Protein AF-A0A662MAI3-F1 (afdb_monomer_lite)

Sequence (190 aa):
MIRKVYSYAPYEFQRTFLELRETIDKLSIINTGLEPVSERLIRNLKNKAVKQFNNERICEHDSFHIWSELFDRIFDFSDRDYHLLKMINETYWFEFCYHLRIKQNDNVPEYIIDYWKENLDYDTRNMYNQLIDLAIQVREKHIVLSPFILSRIEERYREKERIDELLMDLYDGKERINIERNYMYRSKLQ

Structure (mmCIF, N/CA/C/O backbone):
data_AF-A0A662MAI3-F1
#
_entry.id   AF-A0A662MAI3-F1
#
loop_
_atom_site.group_PDB
_atom_site.id
_atom_site.type_symbol
_atom_site.label_atom_id
_atom_site.label_alt_id
_atom_site.label_comp_id
_atom_site.label_asym_id
_atom_site.label_entity_id
_atom_site.label_seq_id
_atom_site.pdbx_PDB_ins_code
_atom_site.Cartn_x
_atom_site.Cartn_y
_atom_site.Cartn_z
_atom_site.occupancy
_atom_site.B_iso_or_equiv
_atom_site.auth_seq_id
_atom_site.auth_comp_id
_atom_site.auth_asym_id
_atom_site.auth_atom_id
_atom_site.pdbx_PDB_model_num
ATOM 1 N N . MET A 1 1 ? 1.479 20.974 11.311 1.00 56.31 1 MET A N 1
ATOM 2 C CA . MET A 1 1 ? 0.258 20.535 12.025 1.00 56.31 1 MET A CA 1
ATOM 3 C C . MET A 1 1 ? 0.214 19.009 12.159 1.00 56.31 1 MET A C 1
ATOM 5 O O . MET A 1 1 ? 0.153 18.541 13.284 1.00 56.31 1 MET A O 1
ATOM 9 N N . ILE A 1 2 ? 0.398 18.243 11.072 1.00 61.12 2 ILE A N 1
ATOM 10 C CA . ILE A 1 2 ? 0.382 16.760 11.055 1.00 61.12 2 ILE A CA 1
ATOM 11 C C . ILE A 1 2 ? 1.390 16.109 12.025 1.00 61.12 2 ILE A C 1
ATOM 13 O O . ILE A 1 2 ? 0.997 15.273 12.830 1.00 61.12 2 ILE A O 1
ATOM 17 N N . ARG A 1 3 ? 2.660 16.545 12.058 1.00 62.19 3 ARG A N 1
ATOM 18 C CA . ARG A 1 3 ? 3.675 15.981 12.980 1.00 62.19 3 ARG A CA 1
ATOM 19 C C . ARG A 1 3 ? 3.297 16.040 14.466 1.00 62.19 3 ARG A C 1
ATOM 21 O O . ARG A 1 3 ? 3.643 15.134 15.212 1.00 62.19 3 ARG A O 1
ATOM 28 N N . LYS A 1 4 ? 2.568 17.083 14.886 1.00 67.00 4 LYS A N 1
ATOM 29 C CA . LYS A 1 4 ? 2.094 17.225 16.273 1.00 67.00 4 LYS A CA 1
ATOM 30 C C . LYS A 1 4 ? 0.967 16.250 16.611 1.00 67.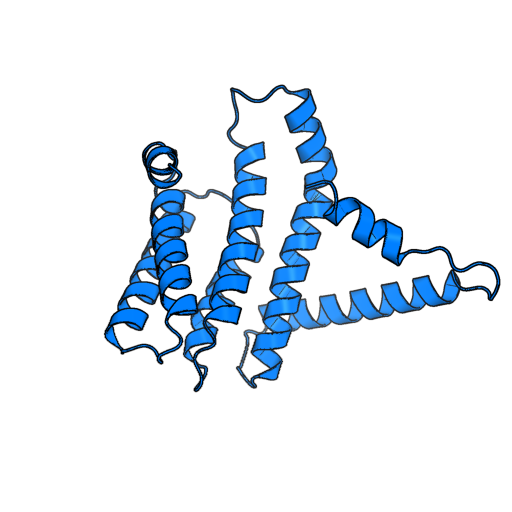00 4 LYS A C 1
ATOM 32 O O . LYS A 1 4 ? 0.767 15.971 17.776 1.00 67.00 4 LYS A O 1
ATOM 37 N N . VAL A 1 5 ? 0.226 15.747 15.625 1.00 66.12 5 VAL A N 1
ATOM 38 C CA . VAL A 1 5 ? -0.816 14.733 15.855 1.00 66.12 5 VAL A CA 1
ATOM 39 C C . VAL A 1 5 ? -0.166 13.361 16.042 1.00 66.12 5 VAL A C 1
ATOM 41 O O . VAL A 1 5 ? -0.505 12.633 16.966 1.00 66.12 5 VAL A O 1
ATOM 44 N N . TYR A 1 6 ? 0.850 13.043 15.236 1.00 66.00 6 TYR A N 1
ATOM 45 C CA . TYR A 1 6 ? 1.537 11.749 15.306 1.00 66.00 6 TYR A CA 1
ATOM 46 C C . TYR A 1 6 ? 2.447 11.587 16.525 1.00 66.00 6 TYR A C 1
ATOM 48 O O . TYR A 1 6 ? 2.715 10.457 16.926 1.00 66.00 6 TYR A O 1
ATOM 56 N N . SER A 1 7 ? 2.882 12.673 17.174 1.00 72.88 7 SER A N 1
ATOM 57 C CA . SER A 1 7 ? 3.549 12.563 18.480 1.00 72.88 7 SER A CA 1
ATOM 58 C C . SER A 1 7 ? 2.649 11.951 19.557 1.00 72.88 7 SER A C 1
ATOM 60 O O . SER A 1 7 ? 3.171 11.408 20.523 1.00 72.88 7 SER A O 1
ATOM 62 N N . TYR A 1 8 ? 1.325 11.994 19.372 1.00 76.38 8 TYR A N 1
ATOM 63 C CA . TYR A 1 8 ? 0.339 11.350 20.243 1.00 76.38 8 TYR A CA 1
ATOM 64 C C . TYR A 1 8 ? -0.198 10.031 19.672 1.00 76.38 8 TYR A C 1
ATOM 66 O O . TYR A 1 8 ? -1.142 9.475 20.225 1.00 76.38 8 TYR A O 1
ATOM 74 N N . ALA A 1 9 ? 0.363 9.529 18.565 1.00 80.25 9 ALA A N 1
ATOM 75 C CA . ALA A 1 9 ? -0.072 8.257 18.002 1.00 80.25 9 ALA A CA 1
ATOM 76 C C . ALA A 1 9 ? 0.148 7.123 19.026 1.00 80.25 9 ALA A C 1
ATOM 78 O O . ALA A 1 9 ? 1.214 7.074 19.644 1.00 80.25 9 ALA A O 1
ATOM 79 N N . PRO A 1 10 ? -0.810 6.206 19.218 1.00 78.31 10 PRO A N 1
ATOM 80 C CA . PRO A 1 10 ? -0.676 5.133 20.203 1.00 78.31 10 PRO A CA 1
ATOM 81 C C . PRO A 1 10 ? 0.443 4.141 19.854 1.00 78.31 10 PRO A C 1
ATOM 83 O O . PRO A 1 10 ? 1.063 3.582 20.755 1.00 78.31 10 PRO A O 1
ATOM 86 N N . TYR A 1 11 ? 0.759 3.980 18.566 1.00 85.56 11 TYR A N 1
ATOM 87 C CA . TYR A 1 11 ? 1.727 2.997 18.080 1.00 85.56 11 TYR A CA 1
ATOM 88 C C . TYR A 1 11 ? 3.038 3.632 17.610 1.00 85.56 11 TYR A C 1
ATOM 90 O O . TYR A 1 11 ? 3.049 4.669 16.935 1.00 85.56 11 TYR A O 1
ATOM 98 N N . GLU A 1 12 ? 4.167 2.992 17.922 1.00 88.50 12 GLU A N 1
ATOM 99 C CA . GLU A 1 12 ? 5.466 3.388 17.379 1.00 88.50 12 GLU A CA 1
ATOM 100 C C . GLU A 1 12 ? 5.518 3.217 15.866 1.00 88.50 12 GLU A C 1
ATOM 102 O O . GLU A 1 12 ? 6.107 4.065 15.184 1.00 88.50 12 GLU A O 1
ATOM 107 N N . PHE A 1 13 ? 4.866 2.174 15.344 1.00 89.69 13 PHE A N 1
ATOM 108 C CA . PHE A 1 13 ? 4.756 1.944 13.912 1.00 89.69 13 PHE A CA 1
ATOM 109 C C . PHE A 1 13 ? 4.243 3.182 13.171 1.00 89.69 13 PHE A C 1
ATOM 111 O O . PHE A 1 13 ? 4.849 3.601 12.189 1.00 89.69 13 PHE A O 1
ATOM 118 N N . GLN A 1 14 ? 3.184 3.829 13.672 1.00 88.62 14 GLN A N 1
ATOM 119 C CA . GLN A 1 14 ? 2.594 5.010 13.032 1.00 88.62 14 GLN A CA 1
ATOM 120 C C . GLN A 1 14 ? 3.585 6.171 12.913 1.00 88.62 14 GLN A C 1
ATOM 122 O O . GLN A 1 14 ? 3.605 6.873 11.902 1.00 88.62 14 GLN A O 1
ATOM 127 N N . ARG A 1 15 ? 4.413 6.381 13.942 1.00 89.69 15 ARG A N 1
ATOM 128 C CA . ARG A 1 15 ? 5.427 7.444 13.949 1.00 89.69 15 ARG A CA 1
ATOM 129 C C . ARG A 1 15 ? 6.536 7.157 12.945 1.00 89.69 15 ARG A C 1
ATOM 131 O O . ARG A 1 15 ? 6.871 8.031 12.150 1.00 89.69 15 ARG A O 1
ATOM 138 N N . THR A 1 16 ? 7.074 5.938 12.956 1.00 91.75 16 THR A N 1
ATOM 139 C CA . THR A 1 16 ? 8.132 5.538 12.018 1.00 91.75 16 THR A CA 1
ATOM 140 C C . THR A 1 16 ? 7.621 5.519 10.579 1.00 91.75 16 THR A C 1
ATOM 142 O O . THR A 1 16 ? 8.330 5.942 9.670 1.00 91.75 16 THR A O 1
ATOM 145 N N . PHE A 1 17 ? 6.382 5.079 10.356 1.00 91.06 17 PHE A N 1
ATOM 146 C CA . PHE A 1 17 ? 5.785 5.071 9.026 1.00 91.06 17 PHE A CA 1
ATOM 147 C C . PHE A 1 17 ? 5.556 6.495 8.498 1.00 91.06 17 PHE A C 1
ATOM 149 O O . PHE A 1 17 ? 5.809 6.759 7.324 1.00 91.06 17 PHE A O 1
ATOM 156 N N . LEU A 1 18 ? 5.154 7.447 9.353 1.00 90.69 18 LEU A N 1
ATOM 157 C CA . LEU A 1 18 ? 5.096 8.859 8.960 1.00 90.69 18 LEU A CA 1
ATOM 158 C C . LEU A 1 18 ? 6.477 9.378 8.537 1.00 90.69 18 LEU A C 1
ATOM 160 O O . LEU A 1 18 ? 6.585 10.055 7.519 1.00 90.69 18 LEU A O 1
ATOM 164 N N . GLU A 1 19 ? 7.526 9.065 9.298 1.00 91.62 19 GLU A N 1
ATOM 165 C CA . GLU A 1 19 ? 8.896 9.469 8.960 1.00 91.62 19 GLU A CA 1
ATOM 166 C C . GLU A 1 19 ? 9.342 8.875 7.614 1.00 91.62 19 GLU A C 1
ATOM 168 O O . GLU A 1 19 ? 9.895 9.585 6.770 1.00 91.62 19 GLU A O 1
ATOM 173 N N . LEU A 1 20 ? 9.037 7.594 7.380 1.00 92.69 20 LEU A N 1
ATOM 174 C CA . LEU A 1 20 ? 9.259 6.912 6.105 1.00 92.69 20 LEU A CA 1
ATOM 175 C C . LEU A 1 20 ? 8.546 7.629 4.952 1.00 92.69 20 LEU A C 1
ATOM 177 O O . LEU A 1 20 ? 9.173 7.962 3.947 1.00 92.69 20 LEU A O 1
ATOM 181 N N . ARG A 1 21 ? 7.256 7.924 5.123 1.00 90.81 21 ARG A N 1
ATOM 182 C CA . ARG A 1 21 ? 6.422 8.615 4.137 1.00 90.81 21 ARG A CA 1
ATOM 183 C C . ARG A 1 21 ? 6.953 10.008 3.807 1.00 90.81 21 ARG A C 1
ATOM 185 O O . ARG A 1 21 ? 7.166 10.313 2.641 1.00 90.81 21 ARG A O 1
ATOM 192 N N . GLU A 1 22 ? 7.234 10.830 4.817 1.00 90.38 22 GLU A N 1
ATOM 193 C CA . GLU A 1 22 ? 7.783 12.177 4.614 1.00 90.38 22 GLU A CA 1
ATOM 194 C C . GLU A 1 22 ? 9.159 12.145 3.927 1.00 90.38 22 GLU A C 1
ATOM 196 O O . GLU A 1 22 ? 9.524 13.083 3.214 1.00 90.38 22 GLU A O 1
ATOM 201 N N . THR A 1 23 ? 9.938 11.084 4.153 1.00 90.00 23 THR A N 1
ATOM 202 C CA . THR A 1 23 ? 11.233 10.877 3.494 1.00 90.00 23 THR A CA 1
ATOM 203 C C . THR A 1 23 ? 11.042 10.548 2.015 1.00 90.00 23 THR A C 1
ATOM 205 O O . THR A 1 23 ? 11.672 11.181 1.168 1.00 90.00 23 THR A O 1
ATOM 208 N N . ILE A 1 24 ? 10.131 9.625 1.694 1.00 89.31 24 ILE A N 1
ATOM 209 C CA . ILE A 1 24 ? 9.776 9.265 0.313 1.00 89.31 24 ILE A CA 1
ATOM 210 C C . ILE A 1 24 ? 9.189 10.470 -0.430 1.00 89.31 24 ILE A C 1
ATOM 212 O O . ILE A 1 24 ? 9.598 10.744 -1.554 1.00 89.31 24 ILE A O 1
ATOM 216 N N . ASP A 1 25 ? 8.303 11.241 0.207 1.00 87.50 25 ASP A N 1
ATOM 217 C CA . ASP A 1 25 ? 7.704 12.441 -0.383 1.00 87.50 25 ASP A CA 1
ATOM 218 C C . ASP A 1 25 ? 8.762 13.453 -0.819 1.00 87.50 25 ASP A C 1
ATOM 220 O O . ASP A 1 25 ? 8.748 13.912 -1.962 1.00 87.50 25 ASP A O 1
ATOM 224 N N . LYS A 1 26 ? 9.721 13.765 0.060 1.00 85.56 26 LYS A N 1
ATOM 225 C CA . LYS A 1 26 ? 10.821 14.683 -0.268 1.00 85.56 26 LYS A CA 1
ATOM 226 C C . LYS A 1 26 ? 11.640 14.178 -1.451 1.00 85.56 26 LYS A C 1
ATOM 228 O O . LYS A 1 26 ? 11.967 14.959 -2.338 1.00 85.56 26 LYS A O 1
ATOM 233 N N . LEU A 1 27 ? 11.951 12.885 -1.480 1.00 82.00 27 LEU A N 1
ATOM 234 C CA . LEU A 1 27 ? 12.752 12.286 -2.547 1.00 82.00 27 LEU A CA 1
ATOM 235 C C . LEU A 1 27 ? 11.998 12.228 -3.880 1.00 82.00 27 LEU A C 1
ATOM 237 O O . LEU A 1 27 ? 12.598 12.487 -4.920 1.00 82.00 27 LEU A O 1
ATOM 241 N N . SER A 1 28 ? 10.683 11.991 -3.850 1.00 78.88 28 SER A N 1
ATOM 242 C CA . SER A 1 28 ? 9.833 11.986 -5.048 1.00 78.88 28 SER A CA 1
ATOM 243 C C . SER A 1 28 ? 9.782 13.345 -5.759 1.00 78.88 28 SER A C 1
ATOM 245 O O . SER A 1 28 ? 9.609 13.395 -6.972 1.00 78.88 28 SER A O 1
ATOM 247 N N . ILE A 1 29 ? 9.977 14.446 -5.023 1.00 79.00 29 ILE A N 1
ATOM 248 C CA . ILE A 1 29 ? 9.997 15.811 -5.573 1.00 79.00 29 ILE A CA 1
ATOM 249 C C . ILE A 1 29 ? 11.352 16.140 -6.210 1.00 79.00 29 ILE A C 1
ATOM 251 O O . ILE A 1 29 ? 11.414 16.876 -7.191 1.00 79.00 29 ILE A O 1
ATOM 255 N N . ILE A 1 30 ? 12.445 15.628 -5.640 1.00 72.12 30 ILE A N 1
ATOM 256 C CA . ILE A 1 30 ? 13.801 16.088 -5.966 1.00 72.12 30 ILE A CA 1
ATOM 257 C C . ILE A 1 30 ? 14.304 15.518 -7.308 1.00 72.12 30 ILE A C 1
ATOM 259 O O . ILE A 1 30 ? 15.187 16.118 -7.907 1.00 72.12 30 ILE A O 1
ATOM 263 N N . ASN A 1 31 ? 13.714 14.434 -7.830 1.00 57.09 31 ASN A N 1
ATOM 264 C CA . ASN A 1 31 ? 13.952 13.829 -9.159 1.00 57.09 31 ASN A CA 1
ATOM 265 C C . ASN A 1 31 ? 15.427 13.655 -9.603 1.00 57.09 31 ASN A C 1
ATOM 267 O O . ASN A 1 31 ? 15.714 13.403 -10.771 1.00 57.09 31 ASN A O 1
ATOM 271 N N . THR A 1 32 ? 16.383 13.771 -8.685 1.00 55.78 32 THR A N 1
ATOM 272 C CA . THR A 1 32 ? 17.777 13.385 -8.882 1.00 55.78 32 THR A CA 1
ATOM 273 C C . THR A 1 32 ? 17.938 12.009 -8.263 1.00 55.78 32 THR A C 1
ATOM 275 O O . THR A 1 32 ? 17.561 11.820 -7.104 1.00 55.78 32 THR A O 1
ATOM 278 N N . GLY A 1 33 ? 18.454 11.046 -9.031 1.00 57.16 33 GLY A N 1
ATOM 279 C CA . GLY A 1 33 ? 18.651 9.668 -8.579 1.00 57.16 33 GLY A CA 1
ATOM 280 C C . GLY A 1 33 ? 19.237 9.587 -7.165 1.00 57.16 33 GLY A C 1
ATOM 281 O O . GLY A 1 33 ? 20.061 10.411 -6.772 1.00 57.16 33 GLY A O 1
ATOM 282 N N . LEU A 1 34 ? 18.771 8.610 -6.381 1.00 57.97 34 LEU A N 1
ATOM 283 C CA . LEU A 1 34 ? 19.191 8.434 -4.992 1.00 57.97 34 LEU A CA 1
ATOM 284 C C . LEU A 1 34 ? 20.710 8.307 -4.892 1.00 57.97 34 LEU A C 1
ATOM 286 O O . LEU A 1 34 ? 21.286 7.331 -5.376 1.00 57.97 34 LEU A O 1
ATOM 290 N N . GLU A 1 35 ? 21.335 9.207 -4.137 1.00 66.12 35 GLU A N 1
ATOM 291 C CA . GLU A 1 35 ? 22.617 8.886 -3.525 1.00 66.12 35 GLU A CA 1
ATOM 292 C C . GLU A 1 35 ? 22.446 7.640 -2.628 1.00 66.12 35 GLU A C 1
ATOM 294 O O . GLU A 1 35 ? 21.427 7.518 -1.931 1.00 66.12 35 GLU A O 1
ATOM 299 N N . PRO A 1 36 ? 23.434 6.726 -2.574 1.00 70.19 36 PRO A N 1
ATOM 300 C CA . PRO A 1 36 ? 23.381 5.504 -1.758 1.00 70.19 36 PRO A CA 1
ATOM 301 C C . PRO A 1 36 ? 22.986 5.730 -0.286 1.00 70.19 36 PRO A C 1
ATOM 303 O O . PRO A 1 36 ? 22.431 4.851 0.375 1.00 70.19 36 PRO A O 1
ATOM 306 N N . VAL A 1 37 ? 23.251 6.930 0.237 1.00 74.38 37 VAL A N 1
ATOM 307 C CA . VAL A 1 37 ? 22.911 7.347 1.603 1.00 74.38 37 VAL A CA 1
ATOM 308 C C . VAL A 1 37 ? 21.400 7.379 1.837 1.00 74.38 37 VAL A C 1
ATOM 310 O O . VAL A 1 37 ? 20.930 6.910 2.876 1.00 74.38 37 VAL A O 1
ATOM 313 N N . SER A 1 38 ? 20.638 7.898 0.879 1.00 81.19 38 SER A N 1
ATOM 314 C CA . SER A 1 38 ? 19.198 8.100 1.024 1.00 81.19 38 SER A CA 1
ATOM 315 C C . SER A 1 38 ? 18.421 6.785 0.836 1.00 81.19 38 SER A C 1
ATOM 317 O O . SER A 1 38 ? 17.438 6.557 1.537 1.00 81.19 38 SER A O 1
ATOM 319 N N . GLU A 1 39 ? 18.920 5.849 0.016 1.00 85.12 39 GLU A N 1
ATOM 320 C CA . GLU A 1 39 ? 18.390 4.475 -0.050 1.00 85.12 39 GLU A CA 1
ATOM 321 C C . GLU A 1 39 ? 18.556 3.761 1.294 1.00 85.12 39 GLU A C 1
ATOM 323 O O . GLU A 1 39 ? 17.606 3.192 1.835 1.00 85.12 39 GLU A O 1
ATOM 328 N N . ARG A 1 40 ? 19.764 3.829 1.869 1.00 87.31 40 ARG A N 1
ATOM 329 C CA . ARG A 1 40 ? 20.058 3.224 3.171 1.00 87.31 40 ARG A CA 1
ATOM 330 C C . ARG A 1 40 ? 19.144 3.776 4.264 1.00 87.31 40 ARG A C 1
ATOM 332 O O . ARG A 1 40 ? 18.667 3.010 5.098 1.00 87.31 40 ARG A O 1
ATOM 339 N N . LEU A 1 41 ? 18.885 5.085 4.257 1.00 89.75 41 LEU A N 1
ATOM 340 C CA . LEU A 1 41 ? 17.951 5.712 5.191 1.00 89.75 41 LEU A CA 1
ATOM 341 C C . LEU A 1 41 ? 16.534 5.141 5.037 1.00 89.75 41 LEU A C 1
ATOM 343 O O . LEU A 1 41 ? 15.952 4.703 6.028 1.00 89.75 41 LEU A O 1
ATOM 347 N N . ILE A 1 42 ? 16.006 5.095 3.811 1.00 90.56 42 ILE A N 1
ATOM 348 C CA . ILE A 1 42 ? 14.662 4.571 3.538 1.00 90.56 42 ILE A CA 1
ATOM 349 C C . ILE A 1 42 ? 14.542 3.102 3.967 1.00 90.56 42 ILE A C 1
ATOM 351 O O . ILE A 1 42 ? 13.596 2.742 4.668 1.00 90.56 42 ILE A O 1
ATOM 355 N N . ARG A 1 43 ? 15.517 2.254 3.614 1.00 91.44 43 ARG A N 1
ATOM 356 C CA . ARG A 1 43 ? 15.526 0.837 4.012 1.00 91.44 43 ARG A CA 1
ATOM 357 C C . ARG A 1 43 ? 15.582 0.668 5.528 1.00 91.44 43 ARG A C 1
ATOM 359 O O . ARG A 1 43 ? 14.875 -0.174 6.074 1.00 91.44 43 ARG A O 1
ATOM 366 N N . ASN A 1 44 ? 16.371 1.486 6.226 1.00 92.94 44 ASN A N 1
ATOM 367 C CA . ASN A 1 44 ? 16.431 1.458 7.688 1.00 92.94 44 ASN A CA 1
ATOM 368 C C . ASN A 1 44 ? 15.084 1.827 8.321 1.00 92.94 44 ASN A C 1
ATOM 370 O O . ASN A 1 44 ? 14.634 1.141 9.241 1.00 92.94 44 ASN A O 1
ATOM 374 N N . LEU A 1 45 ? 14.426 2.873 7.812 1.00 93.88 45 LEU A N 1
ATOM 375 C CA . LEU A 1 45 ? 13.096 3.282 8.267 1.00 93.88 45 LEU A CA 1
ATOM 376 C C . LEU A 1 45 ? 12.050 2.195 7.989 1.00 93.88 45 LEU A C 1
ATOM 378 O O . LEU A 1 45 ? 11.288 1.848 8.890 1.00 93.88 45 LEU A O 1
ATOM 382 N N . LYS A 1 46 ? 12.068 1.585 6.798 1.00 94.25 46 LYS A N 1
ATOM 383 C CA . LYS A 1 46 ? 11.190 0.459 6.453 1.00 94.25 46 LYS A CA 1
ATOM 384 C C . LYS A 1 46 ? 11.418 -0.745 7.362 1.00 94.25 46 LYS A C 1
ATOM 386 O O . LYS A 1 46 ? 10.461 -1.274 7.915 1.00 94.25 46 LYS A O 1
ATOM 391 N N . ASN A 1 47 ? 12.665 -1.154 7.586 1.00 94.25 47 ASN A N 1
ATOM 392 C CA . ASN A 1 47 ? 12.984 -2.286 8.463 1.00 94.25 47 ASN A CA 1
ATOM 393 C C . ASN A 1 47 ? 12.545 -2.032 9.910 1.00 94.25 47 ASN A C 1
ATOM 395 O O . ASN A 1 47 ? 12.031 -2.933 10.576 1.00 94.25 47 ASN A O 1
ATOM 399 N N . LYS A 1 48 ? 12.704 -0.794 10.390 1.00 94.62 48 LYS A N 1
ATOM 400 C CA . LYS A 1 48 ? 12.202 -0.380 11.701 1.00 94.62 48 LYS A CA 1
ATOM 401 C C . LYS A 1 48 ? 10.673 -0.455 11.758 1.00 94.62 48 LYS A C 1
ATOM 403 O O . LYS A 1 48 ? 10.150 -1.030 12.709 1.00 94.62 48 LYS A O 1
ATOM 408 N N . ALA A 1 49 ? 9.980 0.049 10.734 1.00 91.94 49 ALA A N 1
ATOM 409 C CA . ALA A 1 49 ? 8.525 -0.027 10.632 1.00 91.94 49 ALA A CA 1
ATOM 410 C C . ALA A 1 49 ? 8.042 -1.487 10.614 1.00 91.94 49 ALA A C 1
ATOM 412 O O . ALA A 1 49 ? 7.169 -1.847 11.394 1.00 91.94 49 ALA A O 1
ATOM 413 N N . VAL A 1 50 ? 8.667 -2.363 9.821 1.00 91.12 50 VAL A N 1
ATOM 414 C CA . VAL A 1 50 ? 8.310 -3.791 9.769 1.00 91.12 50 VAL A CA 1
ATOM 415 C C . VAL A 1 50 ? 8.464 -4.465 11.131 1.00 91.12 50 VAL A C 1
ATOM 417 O O . VAL A 1 50 ? 7.575 -5.187 11.580 1.00 91.12 50 VAL A O 1
ATOM 420 N N . LYS A 1 51 ? 9.576 -4.200 11.826 1.00 91.94 51 LYS A N 1
ATOM 421 C CA . LYS A 1 51 ? 9.811 -4.741 13.168 1.00 91.94 51 LYS A CA 1
ATOM 422 C C . LYS A 1 51 ? 8.745 -4.273 14.163 1.00 91.94 51 LYS A C 1
ATOM 424 O O . LYS A 1 51 ? 8.251 -5.082 14.942 1.00 91.94 51 LYS A O 1
ATOM 429 N N . GLN A 1 52 ? 8.399 -2.987 14.143 1.00 90.56 52 GLN A N 1
ATOM 430 C CA . GLN A 1 52 ? 7.381 -2.421 15.032 1.00 90.56 52 GLN A CA 1
ATOM 431 C C . GLN A 1 52 ? 5.994 -2.989 14.734 1.00 90.56 52 GLN A C 1
ATOM 433 O O . GLN A 1 52 ? 5.321 -3.423 15.661 1.00 90.56 52 GLN A O 1
ATOM 438 N N . PHE A 1 53 ? 5.619 -3.096 13.458 1.00 87.44 53 PHE A N 1
ATOM 439 C CA . PHE A 1 53 ? 4.349 -3.685 13.036 1.00 87.44 53 PHE A CA 1
ATOM 440 C C . PHE A 1 53 ? 4.158 -5.108 13.581 1.00 87.44 53 PHE A C 1
ATOM 442 O O . PHE A 1 53 ? 3.143 -5.405 14.212 1.00 87.44 53 PHE A O 1
ATOM 449 N N . ASN A 1 54 ? 5.170 -5.966 13.410 1.00 86.56 54 ASN A N 1
ATOM 450 C CA . ASN A 1 54 ? 5.133 -7.353 13.881 1.00 86.56 54 ASN A CA 1
ATOM 451 C C . ASN A 1 54 ? 5.074 -7.458 15.414 1.00 86.56 54 ASN A C 1
ATOM 453 O O . ASN A 1 54 ? 4.415 -8.348 15.950 1.00 86.56 54 ASN A O 1
ATOM 457 N N . ASN A 1 55 ? 5.753 -6.554 16.124 1.00 86.81 55 ASN A N 1
ATOM 458 C CA . ASN A 1 55 ? 5.737 -6.521 17.587 1.00 86.81 55 ASN A CA 1
ATOM 459 C C . ASN A 1 55 ? 4.389 -6.041 18.140 1.00 86.81 55 ASN A C 1
ATOM 461 O O . ASN A 1 55 ? 3.908 -6.575 19.135 1.00 86.81 55 ASN A O 1
ATOM 465 N N . GLU A 1 56 ? 3.794 -5.030 17.506 1.00 83.56 56 GLU A N 1
ATOM 466 C CA . GLU A 1 56 ? 2.560 -4.384 17.961 1.00 83.56 56 GLU A CA 1
ATOM 467 C C . GLU A 1 56 ? 1.294 -5.144 17.525 1.00 83.56 56 GLU A C 1
ATOM 469 O O . GLU A 1 56 ? 0.218 -4.871 18.055 1.00 83.56 56 GLU A O 1
ATOM 474 N N . ARG A 1 57 ? 1.410 -6.112 16.595 1.00 76.88 57 ARG A N 1
ATOM 475 C CA . ARG A 1 57 ? 0.312 -6.965 16.087 1.00 76.88 57 ARG A CA 1
ATOM 476 C C . ARG A 1 57 ? -0.936 -6.164 15.687 1.00 76.88 57 ARG A C 1
ATOM 478 O O . ARG A 1 57 ? -2.069 -6.533 15.996 1.00 76.88 57 ARG A O 1
ATOM 485 N N . ILE A 1 58 ? -0.718 -5.033 15.018 1.00 70.88 58 ILE A N 1
ATOM 486 C CA . ILE A 1 58 ? -1.753 -4.015 14.781 1.00 70.88 58 ILE A CA 1
ATOM 487 C C . ILE A 1 58 ? -2.866 -4.560 13.867 1.00 70.88 58 ILE A C 1
ATOM 489 O O . ILE A 1 58 ? -4.063 -4.406 14.150 1.00 70.88 58 ILE A O 1
ATOM 493 N N . CYS A 1 59 ? -2.486 -5.259 12.795 1.00 69.94 59 CYS A N 1
ATOM 494 C CA . CYS A 1 59 ? -3.379 -6.083 11.987 1.00 69.94 59 CYS A CA 1
ATOM 495 C C . CYS A 1 59 ? -2.607 -7.214 11.292 1.00 69.94 59 CYS A C 1
ATOM 497 O O . CYS A 1 59 ? -1.419 -7.084 11.017 1.00 69.94 59 CYS A O 1
ATOM 499 N N . GLU A 1 60 ? -3.286 -8.323 11.009 1.00 67.88 60 GLU A N 1
ATOM 500 C CA . GLU A 1 60 ? -2.767 -9.402 10.167 1.00 67.88 60 GLU A CA 1
ATOM 501 C C . GLU A 1 60 ? -3.527 -9.331 8.839 1.00 67.88 60 GLU A C 1
ATOM 503 O O . GLU A 1 60 ? -4.634 -9.845 8.725 1.00 67.88 60 GLU A O 1
ATOM 508 N N . HIS A 1 61 ? -2.977 -8.598 7.870 1.00 78.81 61 HIS A N 1
ATOM 509 C CA . HIS A 1 61 ? -3.528 -8.494 6.518 1.00 78.81 61 HIS A CA 1
ATOM 510 C C . HIS A 1 61 ? -2.439 -8.789 5.488 1.00 78.81 61 HIS A C 1
ATOM 512 O O . HIS A 1 61 ? -1.323 -8.273 5.591 1.00 78.81 61 HIS A O 1
ATOM 518 N N . ASP A 1 62 ? -2.797 -9.556 4.454 1.00 86.44 62 ASP A N 1
ATOM 519 C CA . ASP A 1 62 ? -1.938 -9.875 3.304 1.00 86.44 62 ASP A CA 1
ATOM 520 C C . ASP A 1 62 ? -1.311 -8.623 2.671 1.00 86.44 62 ASP A C 1
ATOM 522 O O . ASP A 1 62 ? -0.178 -8.660 2.187 1.00 86.44 62 ASP A O 1
ATOM 526 N N . SER A 1 63 ? -2.018 -7.493 2.723 1.00 89.94 63 SER A N 1
ATOM 527 C CA . SER A 1 63 ? -1.584 -6.193 2.214 1.00 89.94 63 SER A CA 1
ATOM 528 C C . SER A 1 63 ? -0.253 -5.727 2.792 1.00 89.94 63 SER A C 1
ATOM 530 O O . SER A 1 63 ? 0.532 -5.104 2.082 1.00 89.94 63 SER A O 1
ATOM 532 N N . PHE A 1 64 ? 0.051 -6.064 4.050 1.00 91.06 64 PHE A N 1
ATOM 533 C CA . PHE A 1 64 ? 1.347 -5.740 4.643 1.00 91.06 64 PHE A CA 1
ATOM 534 C C . PHE A 1 64 ? 2.487 -6.529 3.991 1.00 91.06 64 PHE A C 1
ATOM 536 O O . PHE A 1 64 ? 3.553 -5.971 3.717 1.00 91.06 64 PHE A O 1
ATOM 543 N N . HIS A 1 65 ? 2.265 -7.814 3.703 1.00 90.88 65 HIS A N 1
ATOM 544 C CA . HIS A 1 65 ? 3.244 -8.645 3.005 1.00 90.88 65 HIS A CA 1
ATOM 545 C C . HIS A 1 65 ? 3.467 -8.153 1.575 1.00 90.88 65 HIS A C 1
ATOM 547 O O . HIS A 1 65 ? 4.618 -8.005 1.161 1.00 90.88 65 HIS A O 1
ATOM 553 N N . ILE A 1 66 ? 2.382 -7.820 0.868 1.00 94.38 66 ILE A N 1
ATOM 554 C CA . ILE A 1 66 ? 2.439 -7.242 -0.480 1.00 94.38 66 ILE A CA 1
ATOM 555 C C . ILE A 1 66 ? 3.212 -5.922 -0.448 1.00 94.38 66 ILE A C 1
ATOM 557 O O . ILE A 1 66 ? 4.201 -5.783 -1.161 1.00 94.38 66 ILE A O 1
ATOM 561 N N . TRP A 1 67 ? 2.825 -4.980 0.418 1.00 94.88 67 TRP A N 1
ATOM 562 C CA . TRP A 1 67 ? 3.516 -3.699 0.576 1.00 94.88 67 TRP A CA 1
ATOM 563 C C . TRP A 1 67 ? 5.007 -3.894 0.848 1.00 94.88 67 TRP A C 1
ATOM 565 O O . TRP A 1 67 ? 5.830 -3.309 0.151 1.00 94.88 67 TRP A O 1
ATOM 575 N N . SER A 1 68 ? 5.362 -4.733 1.825 1.00 93.38 68 SER A N 1
ATOM 576 C CA . SER A 1 68 ? 6.755 -4.936 2.226 1.00 93.38 68 SER A CA 1
ATOM 577 C C . SER A 1 68 ? 7.605 -5.479 1.081 1.00 93.38 68 SER A C 1
ATOM 579 O O . SER A 1 68 ? 8.740 -5.034 0.913 1.00 93.38 68 SER A O 1
ATOM 581 N N . GLU A 1 69 ? 7.081 -6.434 0.311 1.00 94.50 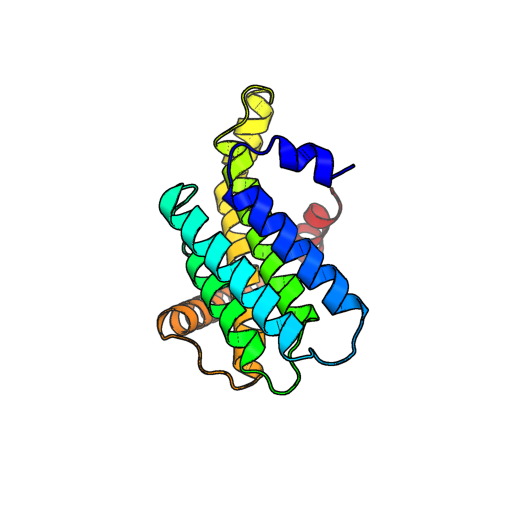69 GLU A N 1
ATOM 582 C CA . GLU A 1 69 ? 7.795 -6.978 -0.840 1.00 94.50 69 GLU A CA 1
ATOM 583 C C . GLU A 1 69 ? 7.903 -5.944 -1.965 1.00 94.50 69 GLU A C 1
ATOM 585 O O . GLU A 1 69 ? 9.014 -5.672 -2.418 1.00 94.50 69 GLU A O 1
ATOM 590 N N . LEU A 1 70 ? 6.792 -5.326 -2.386 1.00 93.81 70 LEU A N 1
ATOM 591 C CA . LEU A 1 70 ? 6.812 -4.322 -3.455 1.00 93.81 70 LEU A CA 1
ATOM 592 C C . LEU A 1 70 ? 7.772 -3.178 -3.126 1.00 93.81 70 LEU A C 1
ATOM 594 O O . LEU A 1 70 ? 8.523 -2.738 -3.992 1.00 93.81 70 LEU A O 1
ATOM 598 N N . PHE A 1 71 ? 7.801 -2.750 -1.864 1.00 93.38 71 PHE A N 1
ATOM 599 C CA . PHE A 1 71 ? 8.727 -1.742 -1.367 1.00 93.38 71 PHE A CA 1
ATOM 600 C C . PHE A 1 71 ? 10.191 -2.130 -1.600 1.00 93.38 71 PHE A C 1
ATOM 602 O O . PHE A 1 71 ? 10.977 -1.319 -2.089 1.00 93.38 71 PHE A O 1
ATOM 609 N N . ASP A 1 72 ? 10.571 -3.363 -1.254 1.00 91.31 72 ASP A N 1
ATOM 610 C CA . ASP A 1 72 ? 11.948 -3.835 -1.419 1.00 91.31 72 ASP A CA 1
ATOM 611 C C . ASP A 1 72 ? 12.335 -3.929 -2.899 1.00 91.31 72 ASP A C 1
ATOM 613 O O . ASP A 1 72 ? 13.470 -3.604 -3.254 1.00 91.31 72 ASP A O 1
ATOM 617 N N . ARG A 1 73 ? 11.374 -4.300 -3.755 1.00 90.31 73 ARG A N 1
ATOM 618 C CA . ARG A 1 73 ? 11.561 -4.455 -5.200 1.00 90.31 73 ARG A CA 1
ATOM 619 C C . ARG A 1 73 ? 11.795 -3.153 -5.948 1.00 90.31 73 ARG A C 1
ATOM 621 O O . ARG A 1 73 ? 12.518 -3.174 -6.935 1.00 90.31 73 ARG A O 1
ATOM 628 N N . ILE A 1 74 ? 11.282 -2.014 -5.482 1.00 86.31 74 ILE A N 1
ATOM 629 C CA . ILE A 1 74 ? 11.532 -0.728 -6.163 1.00 86.31 74 ILE A CA 1
ATOM 630 C C . ILE A 1 74 ? 13.031 -0.423 -6.296 1.00 86.31 74 ILE A C 1
ATOM 632 O O . ILE A 1 74 ? 13.466 0.203 -7.261 1.00 86.31 74 ILE A O 1
ATOM 636 N N . PHE A 1 75 ? 13.845 -0.870 -5.345 1.00 84.38 75 PHE A N 1
ATOM 637 C CA . PHE A 1 75 ? 15.286 -0.632 -5.382 1.00 84.38 75 PHE A CA 1
ATOM 638 C C . PHE A 1 75 ? 16.051 -1.588 -6.301 1.00 84.38 75 PHE A C 1
ATOM 640 O O . PHE A 1 75 ? 17.220 -1.329 -6.582 1.00 84.38 75 PHE A O 1
ATOM 647 N N . ASP A 1 76 ? 15.406 -2.654 -6.777 1.00 84.56 76 ASP A N 1
ATOM 648 C CA . ASP A 1 76 ? 15.959 -3.521 -7.818 1.00 84.56 76 ASP A CA 1
ATOM 649 C C . ASP A 1 76 ? 15.819 -2.854 -9.209 1.00 84.56 76 ASP A C 1
ATOM 651 O O . ASP A 1 76 ? 16.425 -3.309 -10.180 1.00 84.56 76 ASP A O 1
ATOM 655 N N . PHE A 1 77 ? 15.059 -1.751 -9.325 1.00 78.88 77 PHE A N 1
ATOM 656 C CA . PHE A 1 77 ? 14.983 -0.961 -10.552 1.00 78.88 77 PHE A CA 1
ATOM 657 C C . PHE A 1 77 ? 16.274 -0.188 -10.833 1.00 78.88 77 PHE A C 1
ATOM 659 O O . PHE A 1 77 ? 16.841 0.471 -9.957 1.00 78.88 77 PHE A O 1
ATOM 666 N N . SER A 1 78 ? 16.666 -0.140 -12.108 1.00 70.81 78 SER A N 1
ATOM 667 C CA . SER A 1 78 ? 17.754 0.725 -12.571 1.00 70.81 78 SER A CA 1
ATOM 668 C C . SER A 1 78 ? 17.409 2.217 -12.485 1.00 70.81 78 SER A C 1
ATOM 670 O O . SER A 1 78 ? 18.294 3.027 -12.224 1.00 70.81 78 SER A O 1
ATOM 672 N N . ASP A 1 79 ? 16.137 2.583 -12.694 1.00 75.06 79 ASP A N 1
ATOM 673 C CA . ASP A 1 79 ? 15.640 3.969 -12.684 1.00 75.06 79 ASP A CA 1
ATOM 674 C C . ASP A 1 79 ? 15.121 4.428 -11.309 1.00 75.06 79 ASP A C 1
ATOM 676 O O . ASP A 1 79 ? 14.956 5.627 -11.093 1.00 75.06 79 ASP A O 1
ATOM 680 N N . ARG A 1 80 ? 14.932 3.493 -10.364 1.00 76.19 80 ARG A N 1
ATOM 681 C CA . ARG A 1 80 ? 14.458 3.729 -8.989 1.00 76.19 80 ARG A CA 1
ATOM 682 C C . ARG A 1 80 ? 13.238 4.662 -8.947 1.00 76.19 80 ARG A C 1
ATOM 684 O O . ARG A 1 80 ? 13.309 5.799 -8.486 1.00 76.19 80 ARG A O 1
ATOM 691 N N . ASP A 1 81 ? 12.109 4.156 -9.427 1.00 85.44 81 ASP A N 1
ATOM 692 C CA . ASP A 1 81 ? 10.838 4.878 -9.537 1.00 85.44 81 ASP A CA 1
ATOM 693 C C . ASP A 1 81 ? 10.229 5.284 -8.171 1.00 85.44 81 ASP A C 1
ATOM 695 O O . ASP A 1 81 ? 9.441 4.556 -7.560 1.00 85.44 81 ASP A O 1
ATOM 699 N N . TYR A 1 82 ? 10.589 6.473 -7.668 1.00 84.50 82 TYR A N 1
ATOM 700 C CA . TYR A 1 82 ? 10.054 6.999 -6.398 1.00 84.50 82 TYR A CA 1
ATOM 701 C C . TYR A 1 82 ? 8.588 7.383 -6.464 1.00 84.50 82 TYR A C 1
ATOM 703 O O . TYR A 1 82 ? 7.936 7.450 -5.420 1.00 84.50 82 TYR A O 1
ATOM 711 N N . HIS A 1 83 ? 8.069 7.656 -7.659 1.00 87.12 83 HIS A N 1
ATOM 712 C CA . HIS A 1 83 ? 6.649 7.906 -7.814 1.00 87.12 83 HIS A CA 1
ATOM 713 C C . HIS A 1 83 ? 5.878 6.618 -7.517 1.00 87.12 83 HIS A C 1
ATOM 715 O O . HIS A 1 83 ? 4.962 6.628 -6.694 1.00 87.12 83 HIS A O 1
ATOM 721 N N . LEU A 1 84 ? 6.318 5.491 -8.084 1.00 90.06 84 LEU A N 1
ATOM 722 C CA . LEU A 1 84 ? 5.742 4.184 -7.784 1.00 90.06 84 LEU A CA 1
ATOM 723 C C . LEU A 1 84 ? 5.929 3.795 -6.308 1.00 90.06 84 LEU A C 1
ATOM 725 O O . LEU A 1 84 ? 4.972 3.352 -5.673 1.00 90.06 84 LEU A O 1
ATOM 729 N N . LEU A 1 85 ? 7.109 4.044 -5.719 1.00 91.00 85 LEU A N 1
ATOM 730 C CA . LEU A 1 85 ? 7.340 3.822 -4.281 1.00 91.00 85 LEU A CA 1
ATOM 731 C C . LEU A 1 85 ? 6.353 4.604 -3.412 1.00 91.00 85 LEU A C 1
ATOM 733 O O . LEU A 1 85 ? 5.802 4.069 -2.450 1.00 91.00 85 LEU A O 1
ATOM 737 N N . LYS A 1 86 ? 6.135 5.878 -3.749 1.00 91.69 86 LYS A N 1
ATOM 738 C CA . LYS A 1 86 ? 5.186 6.741 -3.052 1.00 91.69 86 LYS A CA 1
ATOM 739 C C . LYS A 1 86 ? 3.769 6.192 -3.160 1.00 91.69 86 LYS A C 1
ATOM 741 O O . LYS A 1 86 ? 3.096 6.110 -2.138 1.00 91.69 86 LYS A O 1
ATOM 746 N N . MET A 1 87 ? 3.335 5.786 -4.353 1.00 93.12 87 MET A N 1
ATOM 747 C CA . MET A 1 87 ? 2.008 5.196 -4.553 1.00 93.12 87 MET A CA 1
ATOM 748 C C . MET A 1 87 ? 1.819 3.937 -3.701 1.00 93.12 87 MET A C 1
ATOM 750 O O . MET A 1 87 ? 0.858 3.871 -2.943 1.00 93.12 87 MET A O 1
ATOM 754 N N . ILE A 1 88 ? 2.770 2.996 -3.736 1.00 94.06 88 ILE A N 1
ATOM 755 C CA . ILE A 1 88 ? 2.743 1.776 -2.908 1.00 94.06 88 ILE A CA 1
ATOM 756 C C . ILE A 1 88 ? 2.631 2.124 -1.421 1.00 94.06 88 ILE A C 1
ATOM 758 O O . ILE A 1 88 ? 1.823 1.543 -0.693 1.00 94.06 88 ILE A O 1
ATOM 762 N N . ASN A 1 89 ? 3.438 3.083 -0.965 1.00 93.44 89 ASN A N 1
ATOM 763 C CA . ASN A 1 89 ? 3.484 3.463 0.438 1.00 93.44 89 ASN A CA 1
ATOM 764 C C . ASN A 1 89 ? 2.196 4.158 0.905 1.00 93.44 89 ASN A C 1
ATOM 766 O O . ASN A 1 89 ? 1.730 3.893 2.010 1.00 93.44 89 ASN A O 1
ATOM 770 N N . GLU A 1 90 ? 1.614 5.027 0.077 1.00 92.88 90 GLU A N 1
ATOM 771 C CA . GLU A 1 90 ? 0.349 5.706 0.372 1.00 92.88 90 GLU A CA 1
ATOM 772 C C . GLU A 1 90 ? -0.829 4.731 0.360 1.00 92.88 90 GLU A C 1
ATOM 774 O O . GLU A 1 90 ? -1.616 4.742 1.304 1.00 92.88 90 GLU A O 1
ATOM 779 N N . THR A 1 91 ? -0.939 3.853 -0.643 1.00 93.38 91 THR A N 1
ATOM 780 C CA . THR A 1 91 ? -2.044 2.884 -0.724 1.00 93.38 91 THR A CA 1
ATOM 781 C C . THR A 1 91 ? -2.106 2.012 0.529 1.00 93.38 91 THR A C 1
ATOM 783 O O . THR A 1 91 ? -3.156 1.929 1.165 1.00 93.38 91 THR A O 1
ATOM 786 N N . TYR A 1 92 ? -0.971 1.447 0.953 1.00 92.62 92 TYR A N 1
ATOM 787 C CA . TYR A 1 92 ? -0.920 0.674 2.194 1.00 92.62 92 TYR A CA 1
ATOM 788 C C . TYR A 1 92 ? -1.213 1.537 3.435 1.00 92.62 92 TYR A C 1
ATOM 790 O O . TYR A 1 92 ? -1.912 1.103 4.350 1.00 92.62 92 TYR A O 1
ATOM 798 N N . TRP A 1 93 ? -0.713 2.777 3.483 1.00 91.31 93 TRP A N 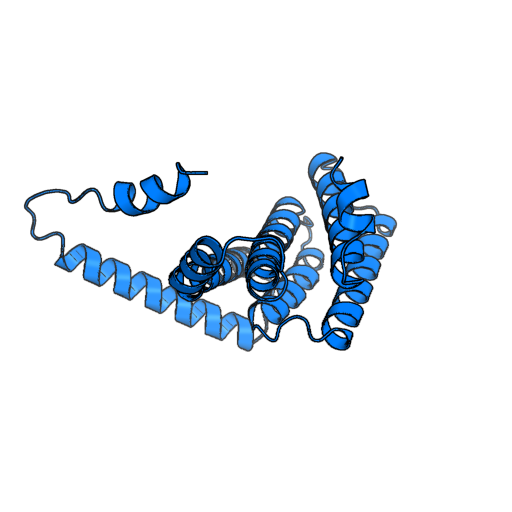1
ATOM 799 C CA . TRP A 1 93 ? -0.970 3.676 4.610 1.00 91.31 93 TRP A CA 1
ATOM 800 C C . TRP A 1 93 ? -2.456 3.990 4.794 1.00 91.31 93 TRP A C 1
ATOM 802 O O . TRP A 1 93 ? -2.950 4.017 5.926 1.00 91.31 93 TRP A O 1
ATOM 812 N N . PHE A 1 94 ? -3.167 4.231 3.691 1.00 89.44 94 PHE A N 1
ATOM 813 C CA . PHE A 1 94 ? -4.604 4.482 3.713 1.00 89.44 94 PHE A CA 1
ATOM 814 C C . PHE A 1 94 ? -5.370 3.284 4.264 1.00 89.44 94 PHE A C 1
ATOM 816 O O . PHE A 1 94 ? -6.196 3.472 5.161 1.00 89.44 94 PHE A O 1
ATOM 823 N N . GLU A 1 95 ? -5.040 2.079 3.802 1.00 89.12 95 GLU A N 1
ATOM 824 C CA . GLU A 1 95 ? -5.638 0.832 4.283 1.00 89.12 95 GLU A CA 1
ATOM 825 C C . GLU A 1 95 ? -5.374 0.636 5.775 1.00 89.12 95 GLU A C 1
ATOM 827 O O . GLU A 1 95 ? -6.305 0.487 6.570 1.00 89.12 95 GLU A O 1
ATOM 832 N N . PHE A 1 96 ? -4.113 0.754 6.190 1.00 88.19 96 PHE A N 1
ATOM 833 C CA . PHE A 1 96 ? -3.718 0.651 7.589 1.00 88.19 96 PHE A CA 1
ATOM 834 C C . PHE A 1 96 ? -4.498 1.635 8.479 1.00 88.19 96 PHE A C 1
ATOM 836 O O . PHE A 1 96 ? -5.048 1.255 9.516 1.00 88.19 96 PHE A O 1
ATOM 843 N N . CYS A 1 97 ? -4.600 2.901 8.064 1.00 85.25 97 CYS A N 1
ATOM 844 C CA . CYS A 1 97 ? -5.355 3.915 8.798 1.00 85.25 97 CYS A CA 1
ATOM 845 C C . CYS A 1 97 ? -6.856 3.632 8.832 1.00 85.25 97 CYS A C 1
ATOM 847 O O . CYS A 1 97 ? -7.532 4.065 9.766 1.00 85.25 97 CYS A O 1
ATOM 849 N N . TYR A 1 98 ? -7.403 2.984 7.806 1.00 84.31 98 TYR A N 1
ATOM 850 C CA . TYR A 1 98 ? -8.808 2.599 7.769 1.00 84.31 98 TYR A CA 1
ATOM 851 C C . TYR A 1 98 ? -9.098 1.527 8.827 1.00 84.31 98 TYR A C 1
ATOM 853 O O . TYR A 1 98 ? -9.959 1.723 9.684 1.00 84.31 98 TYR A O 1
ATOM 861 N N . HIS A 1 99 ? -8.285 0.467 8.877 1.00 83.50 99 HIS A N 1
ATOM 862 C CA . HIS A 1 99 ? -8.404 -0.572 9.906 1.00 83.50 99 HIS A CA 1
ATOM 863 C C . HIS A 1 99 ? -8.183 -0.032 11.322 1.00 83.50 99 HIS A C 1
ATOM 865 O O . HIS A 1 99 ? -8.906 -0.396 12.253 1.00 83.50 99 HIS A O 1
ATOM 871 N N . LEU A 1 100 ? -7.208 0.863 11.496 1.00 81.94 100 LEU A N 1
ATOM 872 C CA . LEU A 1 100 ? -6.928 1.459 12.797 1.00 81.94 100 LEU A CA 1
ATOM 873 C C . LEU A 1 100 ? -8.105 2.292 13.314 1.00 81.94 100 LEU A C 1
ATOM 875 O O . LEU A 1 100 ? -8.429 2.232 14.500 1.00 81.94 100 LEU A O 1
ATOM 879 N N . ARG A 1 101 ? -8.770 3.032 12.417 1.00 79.31 101 ARG A N 1
ATOM 880 C CA . ARG A 1 101 ? -9.931 3.861 12.760 1.00 79.31 101 ARG A CA 1
ATOM 881 C C . ARG A 1 101 ? -11.097 3.045 13.310 1.00 79.31 101 ARG A C 1
ATOM 883 O O . ARG A 1 101 ? -11.816 3.545 14.166 1.00 79.31 101 ARG A O 1
ATOM 890 N N . ILE A 1 102 ? -11.269 1.806 12.871 1.00 76.00 102 ILE A N 1
ATOM 891 C CA . ILE A 1 102 ? -12.331 0.935 13.389 1.00 76.00 102 ILE A CA 1
ATOM 892 C C . ILE A 1 102 ? -11.948 0.332 14.745 1.00 76.00 102 ILE A C 1
ATOM 894 O O . ILE A 1 102 ? -12.808 0.162 15.604 1.00 76.00 102 ILE A O 1
ATOM 898 N N . LYS A 1 103 ? -10.664 0.018 14.959 1.00 74.81 103 LYS A N 1
ATOM 899 C CA . LYS A 1 103 ? -10.200 -0.640 16.190 1.00 74.81 103 LYS A CA 1
ATOM 900 C C . LYS A 1 103 ? -10.019 0.301 17.384 1.00 74.81 103 LYS A C 1
ATOM 902 O O . LYS A 1 103 ? -10.110 -0.170 18.513 1.00 74.81 103 LYS A O 1
ATOM 907 N N . GLN A 1 104 ? -9.694 1.577 17.165 1.00 67.00 104 GLN A N 1
ATOM 908 C CA . GLN A 1 104 ? -9.261 2.485 18.236 1.00 67.00 104 GLN A CA 1
ATOM 909 C C . GLN A 1 104 ? -9.863 3.885 18.121 1.00 67.00 104 GLN A C 1
ATOM 911 O O . GLN A 1 104 ? -9.162 4.842 17.791 1.00 67.00 104 GLN A O 1
ATOM 916 N N . ASN A 1 105 ? -11.160 4.026 18.397 1.00 68.19 105 ASN A N 1
ATOM 917 C CA . ASN A 1 105 ? -11.800 5.340 18.421 1.00 68.19 105 ASN A CA 1
ATOM 918 C C . ASN A 1 105 ? -12.903 5.443 19.477 1.00 68.19 105 ASN A C 1
ATOM 920 O O . ASN A 1 105 ? -14.077 5.250 19.184 1.00 68.19 105 ASN A O 1
ATOM 924 N N . ASP A 1 106 ? -12.519 5.859 20.683 1.00 67.00 106 ASP A N 1
ATOM 925 C CA . ASP A 1 106 ? -13.463 6.110 21.783 1.00 67.00 106 ASP A CA 1
ATOM 926 C C . ASP A 1 106 ? -14.248 7.424 21.603 1.00 67.00 106 ASP A C 1
ATOM 928 O O . ASP A 1 106 ? -15.278 7.640 22.234 1.00 67.00 106 ASP A O 1
ATOM 932 N N . ASN A 1 107 ? -13.764 8.320 20.733 1.00 77.06 107 ASN A N 1
ATOM 933 C CA . ASN A 1 107 ? -14.324 9.661 20.522 1.00 77.06 107 ASN A CA 1
ATOM 934 C C . ASN A 1 107 ? -15.173 9.783 19.245 1.00 77.06 107 ASN A C 1
ATOM 936 O O . ASN A 1 107 ? -15.591 10.887 18.890 1.00 77.06 107 ASN A O 1
ATOM 940 N N . VAL A 1 108 ? -15.387 8.684 18.518 1.00 78.88 108 VAL A N 1
ATOM 941 C CA . VAL A 1 108 ? -16.184 8.679 17.286 1.00 78.88 108 VAL A CA 1
ATOM 942 C C . VAL A 1 108 ? -17.578 8.135 17.606 1.00 78.88 108 VAL A C 1
ATOM 944 O O . VAL A 1 108 ? -17.674 7.085 18.238 1.00 78.88 108 VAL A O 1
ATOM 947 N N . PRO A 1 109 ? -18.664 8.812 17.184 1.00 86.31 109 PRO A N 1
ATOM 948 C CA . PRO A 1 109 ? -20.014 8.298 17.382 1.00 86.31 109 PRO A CA 1
ATOM 949 C C . PRO A 1 109 ? -20.200 6.896 16.786 1.00 86.31 109 PRO A C 1
ATOM 951 O O . PRO A 1 109 ? -19.749 6.635 15.672 1.00 86.31 109 PRO A O 1
ATOM 954 N N . GLU A 1 110 ? -20.926 6.026 17.489 1.00 85.00 110 GLU A N 1
ATOM 955 C CA . GLU A 1 110 ? -21.103 4.614 17.110 1.00 85.00 110 GLU A CA 1
ATOM 956 C C . GLU A 1 110 ? -21.674 4.444 15.694 1.00 85.00 110 GLU A C 1
ATOM 958 O O . GLU A 1 110 ? -21.134 3.672 14.910 1.00 85.00 110 GLU A O 1
ATOM 963 N N . TYR A 1 111 ? -22.640 5.279 15.293 1.00 87.00 111 TYR A N 1
ATOM 964 C CA . TYR A 1 111 ? -23.215 5.236 13.941 1.00 87.00 111 TYR A CA 1
ATOM 965 C C . TYR A 1 111 ? -22.191 5.501 12.817 1.00 87.00 111 TYR A C 1
ATOM 967 O O . TYR A 1 111 ? -22.358 5.015 11.701 1.00 87.00 111 TYR A O 1
ATOM 975 N N . ILE A 1 112 ? -21.125 6.268 13.086 1.00 85.62 112 ILE A N 1
ATOM 976 C CA . ILE A 1 112 ? -20.030 6.488 12.127 1.00 85.62 112 ILE A CA 1
ATOM 977 C C . ILE A 1 112 ? -19.134 5.249 12.060 1.00 85.62 112 ILE A C 1
ATOM 979 O O . ILE A 1 112 ? -18.700 4.860 10.977 1.00 85.62 112 ILE A O 1
ATOM 983 N N . ILE A 1 113 ? -18.863 4.627 13.211 1.00 85.06 113 ILE A N 1
ATOM 984 C CA . ILE A 1 113 ? -18.093 3.383 13.284 1.00 85.06 113 ILE A CA 1
ATOM 985 C C . ILE A 1 113 ? -18.834 2.271 12.536 1.00 85.06 113 ILE A C 1
ATOM 987 O O . ILE A 1 113 ? -18.205 1.535 11.779 1.00 85.06 113 ILE A O 1
ATOM 991 N N . ASP A 1 114 ? -20.151 2.169 12.706 1.00 86.69 114 ASP A N 1
ATOM 992 C CA . ASP A 1 114 ? -20.981 1.181 12.018 1.00 86.69 114 ASP A CA 1
ATOM 993 C C . ASP A 1 114 ? -20.980 1.407 10.508 1.00 86.69 114 ASP A C 1
ATOM 995 O O . ASP A 1 114 ? -20.706 0.471 9.761 1.00 86.69 114 ASP A O 1
ATOM 999 N N . TYR A 1 115 ? -21.119 2.656 10.054 1.00 86.00 115 TYR A N 1
ATOM 1000 C CA . TYR A 1 115 ? -20.952 2.994 8.639 1.00 86.00 115 TYR A CA 1
ATOM 1001 C C . TYR A 1 115 ? -19.577 2.567 8.088 1.00 86.00 115 TYR A C 1
ATOM 1003 O O . TYR A 1 115 ? -19.487 2.016 6.990 1.00 86.00 115 TYR A O 1
ATOM 1011 N N . TRP A 1 116 ? -18.483 2.785 8.828 1.00 84.94 116 TRP A N 1
ATOM 1012 C CA . TRP A 1 116 ? -17.154 2.326 8.397 1.00 84.94 116 TRP A CA 1
ATOM 1013 C C . TRP A 1 116 ? -17.030 0.803 8.389 1.00 84.94 116 TRP A C 1
ATOM 1015 O O . TRP A 1 116 ? -16.410 0.254 7.486 1.00 84.94 116 TRP A O 1
ATOM 1025 N N . LYS A 1 117 ? -17.630 0.103 9.356 1.00 85.06 117 LYS A N 1
ATOM 1026 C CA . LYS A 1 117 ? -17.655 -1.366 9.376 1.00 85.06 117 LYS A CA 1
ATOM 1027 C C . LYS A 1 117 ? -18.441 -1.934 8.197 1.00 85.06 117 LYS A C 1
ATOM 1029 O O . LYS A 1 117 ? -17.974 -2.883 7.581 1.00 85.06 117 LYS A O 1
ATOM 1034 N N . GLU A 1 118 ? -19.582 -1.340 7.852 1.00 87.19 118 GLU A N 1
ATOM 1035 C CA . GLU A 1 118 ? -20.405 -1.751 6.706 1.00 87.19 118 GLU A CA 1
ATOM 1036 C C . GLU A 1 118 ? -19.657 -1.638 5.371 1.00 87.19 118 GLU A C 1
ATOM 1038 O O . GLU A 1 118 ? -19.890 -2.429 4.459 1.00 87.19 118 GLU A O 1
ATOM 1043 N N . ASN A 1 119 ? -18.741 -0.671 5.253 1.00 83.31 119 ASN A N 1
ATOM 1044 C CA . ASN A 1 119 ? -17.945 -0.457 4.044 1.00 83.31 119 ASN A CA 1
AT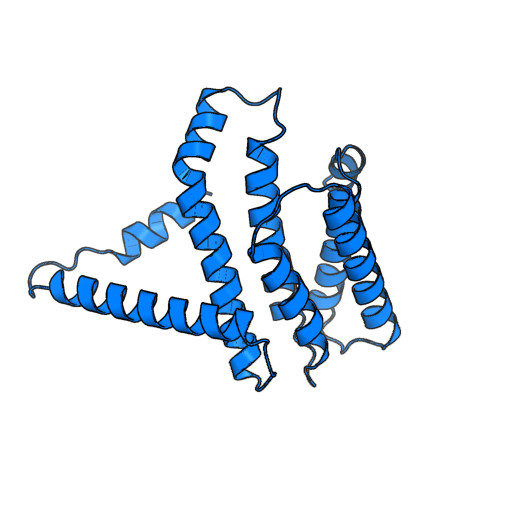OM 1045 C C . ASN A 1 119 ? -16.548 -1.094 4.109 1.00 83.31 119 ASN A C 1
ATOM 1047 O O . ASN A 1 119 ? -15.844 -1.086 3.099 1.00 83.31 119 ASN A O 1
ATOM 1051 N N . LEU A 1 120 ? -16.153 -1.669 5.251 1.00 82.25 120 LEU A N 1
ATOM 1052 C CA . LEU A 1 120 ? -14.794 -2.153 5.490 1.00 82.25 120 LEU A CA 1
ATOM 1053 C C . LEU A 1 120 ? -14.355 -3.175 4.450 1.00 82.25 120 LEU A C 1
ATOM 1055 O O . LEU A 1 120 ? -13.312 -2.996 3.831 1.00 82.25 120 LEU A O 1
ATOM 1059 N N . ASP A 1 121 ? -15.162 -4.203 4.206 1.00 82.88 121 ASP A N 1
ATOM 1060 C CA . ASP A 1 121 ? -14.799 -5.260 3.260 1.00 82.88 121 ASP A CA 1
ATOM 1061 C C . ASP A 1 121 ? -14.606 -4.712 1.841 1.00 82.88 121 ASP A C 1
ATOM 1063 O O . ASP A 1 121 ? -13.685 -5.116 1.127 1.00 82.88 121 ASP A O 1
ATOM 1067 N N . TYR A 1 122 ? -15.451 -3.760 1.436 1.00 84.06 122 TYR A N 1
ATOM 1068 C CA . TYR A 1 122 ? -15.355 -3.118 0.130 1.00 84.06 122 TYR A CA 1
ATOM 1069 C C . TYR A 1 122 ? -14.109 -2.231 0.025 1.00 84.06 122 TYR A C 1
ATOM 1071 O O . TYR A 1 122 ? -13.346 -2.362 -0.933 1.00 84.06 122 TYR A O 1
ATOM 1079 N N . ASP A 1 123 ? -13.883 -1.353 1.003 1.00 83.94 123 ASP A N 1
ATOM 1080 C CA . ASP A 1 123 ? -12.763 -0.410 0.997 1.00 83.94 123 ASP A CA 1
ATOM 1081 C C . ASP A 1 123 ? -11.418 -1.136 1.132 1.00 83.94 123 ASP A C 1
ATOM 1083 O O . ASP A 1 123 ? -10.491 -0.852 0.369 1.00 83.94 123 ASP A O 1
ATOM 1087 N N . THR A 1 124 ? -11.328 -2.132 2.019 1.00 85.94 124 THR A N 1
ATOM 1088 C CA . THR A 1 124 ? -10.154 -3.004 2.153 1.00 85.94 124 THR A CA 1
ATOM 1089 C C . THR A 1 124 ? -9.891 -3.752 0.852 1.00 85.94 124 THR A C 1
ATOM 1091 O O . THR A 1 124 ? -8.764 -3.730 0.360 1.00 85.94 124 THR A O 1
ATOM 1094 N N . ARG A 1 125 ? -10.912 -4.352 0.222 1.00 87.38 125 ARG A N 1
ATOM 1095 C CA . ARG A 1 125 ? -10.740 -5.026 -1.076 1.00 87.38 125 ARG A CA 1
ATOM 1096 C C . ARG A 1 125 ? -10.298 -4.060 -2.172 1.00 87.38 125 ARG A C 1
ATOM 1098 O O . ARG A 1 125 ? -9.465 -4.422 -2.997 1.00 87.38 125 ARG A O 1
ATOM 1105 N N . ASN A 1 126 ? -10.824 -2.839 -2.193 1.00 88.94 126 ASN A N 1
ATOM 1106 C CA . ASN A 1 126 ? -10.435 -1.829 -3.170 1.00 88.94 126 ASN A CA 1
ATOM 1107 C C . ASN A 1 126 ? -8.964 -1.413 -3.002 1.00 88.94 126 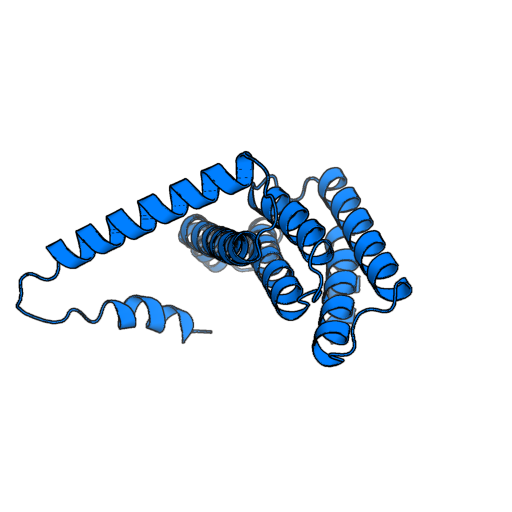ASN A C 1
ATOM 1109 O O . ASN A 1 126 ? -8.225 -1.386 -3.983 1.00 88.94 126 ASN A O 1
ATOM 1113 N N . MET A 1 127 ? -8.513 -1.139 -1.775 1.00 90.69 127 MET A N 1
ATOM 1114 C CA . MET A 1 127 ? -7.115 -0.774 -1.501 1.00 90.69 127 MET A CA 1
ATOM 1115 C C . MET A 1 127 ? -6.157 -1.948 -1.740 1.00 90.69 127 MET A C 1
ATOM 1117 O O . MET A 1 127 ? -5.103 -1.769 -2.350 1.00 90.69 127 MET A O 1
ATOM 1121 N N . TYR A 1 128 ? -6.564 -3.162 -1.365 1.00 91.88 128 TYR A N 1
ATOM 1122 C CA . TYR A 1 128 ? -5.855 -4.392 -1.706 1.00 91.88 128 TYR A CA 1
ATOM 1123 C C . TYR A 1 128 ? -5.685 -4.534 -3.224 1.00 91.88 128 TYR A C 1
ATOM 1125 O O . TYR A 1 128 ? -4.575 -4.718 -3.719 1.00 91.88 128 TYR A O 1
ATOM 1133 N N . ASN A 1 129 ? -6.769 -4.367 -3.985 1.00 93.50 129 ASN A N 1
ATOM 1134 C CA . ASN A 1 129 ? -6.736 -4.429 -5.443 1.00 93.50 129 ASN A CA 1
ATOM 1135 C C . ASN A 1 129 ? -5.834 -3.346 -6.047 1.00 93.50 129 ASN A C 1
ATOM 1137 O O . ASN A 1 129 ? -5.126 -3.631 -7.008 1.00 93.50 129 ASN A O 1
ATOM 1141 N N . GLN A 1 130 ? -5.791 -2.144 -5.463 1.00 94.81 130 GLN A N 1
ATOM 1142 C CA . GLN A 1 130 ? -4.841 -1.104 -5.867 1.00 94.81 130 GLN A CA 1
ATOM 1143 C C . GLN A 1 130 ? -3.386 -1.528 -5.628 1.00 94.81 130 GLN A C 1
ATOM 1145 O O . GLN A 1 130 ? -2.550 -1.304 -6.501 1.00 94.81 130 GLN A O 1
ATOM 1150 N N . LEU A 1 131 ? -3.066 -2.177 -4.501 1.00 95.19 131 LEU A N 1
ATOM 1151 C CA . LEU A 1 131 ? -1.724 -2.732 -4.272 1.00 95.19 131 LEU A CA 1
ATOM 1152 C C . LEU A 1 131 ? -1.368 -3.811 -5.301 1.00 95.19 131 LEU A C 1
ATOM 1154 O O . LEU A 1 131 ? -0.239 -3.828 -5.791 1.00 95.19 131 LEU A O 1
ATOM 1158 N N . ILE A 1 132 ? -2.313 -4.678 -5.676 1.00 96.81 132 ILE A N 1
ATOM 1159 C CA . ILE A 1 132 ? -2.085 -5.675 -6.733 1.00 96.81 132 ILE A CA 1
ATOM 1160 C C . ILE A 1 132 ? -1.922 -5.011 -8.107 1.00 96.81 132 ILE A C 1
ATOM 1162 O O . ILE A 1 132 ? -1.042 -5.397 -8.874 1.00 96.81 132 ILE A O 1
ATOM 1166 N N . ASP A 1 133 ? -2.703 -3.977 -8.413 1.00 96.06 133 ASP A N 1
ATOM 1167 C CA . ASP A 1 133 ? -2.563 -3.210 -9.654 1.00 96.06 133 ASP A CA 1
ATOM 1168 C C . ASP A 1 133 ? -1.194 -2.485 -9.716 1.00 96.06 133 ASP A C 1
ATOM 1170 O O . ASP A 1 133 ? -0.594 -2.375 -10.786 1.00 96.06 133 ASP A O 1
ATOM 1174 N N . LEU A 1 134 ? -0.633 -2.066 -8.574 1.00 95.81 134 LEU A N 1
ATOM 1175 C CA . LEU A 1 134 ? 0.748 -1.571 -8.477 1.00 95.81 134 LEU A CA 1
ATOM 1176 C C . LEU A 1 134 ? 1.782 -2.699 -8.627 1.00 95.81 134 LEU A C 1
ATOM 1178 O O . LEU A 1 134 ? 2.817 -2.499 -9.261 1.00 95.81 134 LEU A O 1
ATOM 1182 N N . ALA A 1 135 ? 1.507 -3.899 -8.107 1.00 95.75 135 ALA A N 1
ATOM 1183 C CA . ALA A 1 135 ? 2.361 -5.071 -8.305 1.00 95.75 135 ALA A CA 1
ATOM 1184 C C . ALA A 1 135 ? 2.493 -5.450 -9.789 1.00 95.75 135 ALA A C 1
ATOM 1186 O O . ALA A 1 135 ? 3.577 -5.826 -10.236 1.00 95.75 135 ALA A O 1
ATOM 1187 N N . ILE A 1 136 ? 1.413 -5.308 -10.565 1.00 95.19 136 ILE A N 1
ATOM 1188 C CA . ILE A 1 136 ? 1.433 -5.496 -12.022 1.00 95.19 136 ILE A CA 1
ATOM 1189 C C . ILE A 1 136 ? 2.427 -4.526 -12.674 1.00 95.19 136 ILE A C 1
ATOM 1191 O O . ILE A 1 136 ? 3.285 -4.972 -13.432 1.00 95.19 136 ILE A O 1
ATOM 1195 N N . GLN A 1 137 ? 2.401 -3.241 -12.307 1.00 93.69 137 GLN A N 1
ATOM 1196 C CA . GLN A 1 137 ? 3.353 -2.248 -12.828 1.00 93.69 137 GLN A CA 1
ATOM 1197 C C . GLN A 1 137 ? 4.808 -2.599 -12.478 1.00 93.69 137 GLN A C 1
ATOM 1199 O O . GLN A 1 137 ? 5.705 -2.458 -13.308 1.00 93.69 137 GLN A O 1
ATOM 1204 N N . VAL A 1 138 ? 5.060 -3.109 -11.265 1.00 92.12 138 VAL A N 1
ATOM 1205 C CA . VAL A 1 138 ? 6.398 -3.593 -10.874 1.00 92.12 138 VAL A CA 1
ATOM 1206 C C . VAL A 1 138 ? 6.826 -4.788 -11.736 1.00 92.12 138 VAL A C 1
ATOM 1208 O O . VAL A 1 138 ? 7.970 -4.841 -12.192 1.00 92.12 138 VAL A O 1
ATOM 1211 N N . ARG A 1 139 ? 5.917 -5.734 -12.004 1.00 91.69 139 ARG A N 1
ATOM 1212 C CA . ARG A 1 139 ? 6.175 -6.904 -12.860 1.00 91.69 139 ARG A CA 1
ATOM 1213 C C . ARG A 1 139 ? 6.484 -6.509 -14.305 1.00 91.69 139 ARG A C 1
ATOM 1215 O O . ARG A 1 139 ? 7.364 -7.110 -14.919 1.00 91.69 139 ARG A O 1
ATOM 1222 N N . GLU A 1 140 ? 5.778 -5.523 -14.850 1.00 91.44 140 GLU A N 1
ATOM 1223 C CA . GLU A 1 140 ? 5.986 -5.011 -16.214 1.00 91.44 140 GLU A CA 1
ATOM 1224 C C . GLU A 1 140 ? 7.384 -4.409 -16.405 1.00 91.44 140 GLU A C 1
ATOM 1226 O O . GLU A 1 140 ? 7.932 -4.453 -17.504 1.00 91.44 140 GLU A O 1
ATOM 1231 N N . LYS A 1 141 ? 8.022 -3.959 -15.319 1.00 88.38 141 LYS A N 1
ATOM 1232 C CA . LYS A 1 141 ? 9.437 -3.559 -15.293 1.00 88.38 141 LYS A CA 1
ATOM 1233 C C . LYS A 1 141 ? 10.420 -4.744 -15.201 1.00 88.38 141 LYS A C 1
ATOM 1235 O O . LYS A 1 141 ? 11.585 -4.551 -14.867 1.00 88.38 141 LYS A O 1
ATOM 1240 N N . HIS A 1 142 ? 9.972 -5.968 -15.497 1.00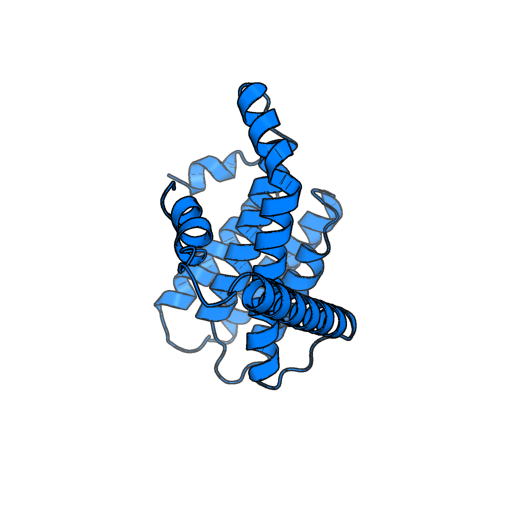 85.19 142 HIS A N 1
ATOM 1241 C CA . HIS A 1 142 ? 10.754 -7.216 -15.493 1.00 85.19 142 HIS A CA 1
ATOM 1242 C C . HIS A 1 142 ? 11.390 -7.597 -14.147 1.00 85.19 142 HIS A C 1
ATOM 1244 O O . HIS A 1 142 ? 12.355 -8.363 -14.103 1.00 85.19 142 HIS A O 1
ATOM 1250 N N . ILE A 1 143 ? 10.826 -7.122 -13.037 1.00 88.06 143 ILE A N 1
ATOM 1251 C CA . ILE A 1 143 ? 11.215 -7.592 -11.709 1.00 88.06 143 ILE A CA 1
ATOM 1252 C C . ILE A 1 143 ? 10.574 -8.942 -11.402 1.00 88.06 143 ILE A C 1
ATOM 1254 O O . ILE A 1 143 ? 9.380 -9.163 -11.615 1.00 88.06 143 ILE A O 1
ATOM 1258 N N . VAL A 1 144 ? 11.374 -9.830 -10.811 1.00 91.62 144 VAL A N 1
ATOM 1259 C CA . VAL A 1 144 ? 10.898 -11.101 -10.266 1.00 91.62 144 VAL A CA 1
ATOM 1260 C C . VAL A 1 144 ? 10.159 -10.858 -8.949 1.00 91.62 144 VAL A C 1
ATOM 1262 O O . VAL A 1 144 ? 10.757 -10.475 -7.942 1.00 91.62 144 VAL A O 1
ATOM 1265 N N . LEU A 1 145 ? 8.855 -11.121 -8.964 1.00 94.81 145 LEU A N 1
ATOM 1266 C CA . LEU A 1 145 ? 7.991 -11.131 -7.785 1.00 94.81 145 LEU A CA 1
ATOM 1267 C C . LEU A 1 145 ? 7.874 -12.548 -7.213 1.00 94.81 145 LEU A C 1
ATOM 1269 O O . LEU A 1 145 ? 8.102 -13.539 -7.912 1.00 94.81 145 LEU A O 1
ATOM 1273 N N . SER A 1 146 ? 7.528 -12.650 -5.933 1.00 96.19 146 SER A N 1
ATOM 1274 C CA . SER A 1 146 ? 7.322 -13.927 -5.259 1.00 96.19 146 SER A CA 1
ATOM 1275 C C . SER A 1 146 ? 6.132 -14.700 -5.847 1.00 96.19 146 SER A C 1
ATOM 1277 O O . SER A 1 146 ? 5.186 -14.091 -6.358 1.00 96.19 146 SER A O 1
ATOM 1279 N N . PRO A 1 147 ? 6.111 -16.044 -5.725 1.00 97.06 147 PRO A N 1
ATOM 1280 C CA . PRO A 1 147 ? 4.961 -16.851 -6.139 1.00 97.06 147 PRO A CA 1
ATOM 1281 C C . PRO A 1 147 ? 3.642 -16.407 -5.495 1.00 97.06 147 PRO A C 1
ATOM 1283 O O . PRO A 1 147 ? 2.593 -16.504 -6.123 1.00 97.06 147 PRO A O 1
ATOM 1286 N N . PHE A 1 148 ? 3.706 -15.884 -4.266 1.00 95.56 148 PHE A N 1
ATOM 1287 C CA . PHE A 1 148 ? 2.551 -15.336 -3.563 1.00 95.56 148 PHE A CA 1
ATOM 1288 C C . PHE A 1 148 ? 1.977 -14.109 -4.282 1.00 95.56 148 PHE A C 1
ATOM 1290 O O . PHE A 1 148 ? 0.787 -14.076 -4.566 1.00 95.56 148 PHE A O 1
ATOM 1297 N N . ILE A 1 149 ? 2.796 -13.115 -4.636 1.00 95.94 149 ILE A N 1
ATOM 1298 C CA . ILE A 1 149 ? 2.284 -11.944 -5.366 1.00 95.94 149 ILE A CA 1
ATOM 1299 C C . ILE A 1 149 ? 1.822 -12.332 -6.772 1.00 95.94 149 ILE A C 1
ATOM 1301 O O . ILE A 1 149 ? 0.802 -11.831 -7.244 1.00 95.94 149 ILE A O 1
ATOM 1305 N N . LEU A 1 150 ? 2.530 -13.250 -7.435 1.00 96.62 150 LEU A N 1
ATOM 1306 C CA . LEU A 1 150 ? 2.141 -13.728 -8.762 1.00 96.62 150 LEU A CA 1
ATOM 1307 C C . LEU A 1 150 ? 0.755 -14.386 -8.755 1.00 96.62 150 LEU A C 1
ATOM 1309 O O . LEU A 1 150 ? -0.054 -14.065 -9.625 1.00 96.62 150 LEU A O 1
ATOM 1313 N N . SER A 1 151 ? 0.434 -15.215 -7.755 1.00 96.75 151 SER A N 1
ATOM 1314 C CA . SER A 1 151 ? -0.904 -15.812 -7.657 1.00 96.75 151 SER A CA 1
ATOM 1315 C C . SER A 1 151 ? -1.994 -14.757 -7.439 1.00 96.75 151 SER A C 1
ATOM 1317 O O . SER A 1 151 ? -3.071 -14.858 -8.026 1.00 96.75 151 SER A O 1
ATOM 1319 N N . ARG A 1 152 ? -1.712 -13.695 -6.670 1.00 96.12 152 ARG A N 1
ATOM 1320 C CA . ARG A 1 152 ? -2.648 -12.570 -6.487 1.00 96.12 152 ARG A CA 1
ATOM 1321 C C . ARG A 1 152 ? -2.853 -11.755 -7.763 1.00 96.12 152 ARG A C 1
ATOM 1323 O O . ARG A 1 152 ? -3.973 -11.339 -8.050 1.00 96.12 152 ARG A O 1
ATOM 1330 N N . ILE A 1 153 ? -1.806 -11.571 -8.566 1.00 96.56 153 ILE A N 1
ATOM 1331 C CA . ILE A 1 153 ? -1.916 -10.942 -9.890 1.00 96.56 153 ILE A CA 1
ATOM 1332 C C . ILE A 1 153 ? -2.816 -11.778 -10.816 1.00 96.56 153 ILE A C 1
ATOM 1334 O O . ILE A 1 153 ? -3.674 -11.227 -11.502 1.00 96.56 153 ILE A O 1
ATOM 1338 N N . GLU A 1 154 ? -2.670 -13.104 -10.822 1.00 96.81 154 GLU A N 1
ATOM 1339 C CA . GLU A 1 154 ? -3.523 -14.000 -11.619 1.00 96.81 154 GLU A CA 1
ATOM 1340 C C . GLU A 1 154 ? -4.988 -13.990 -11.158 1.00 96.81 154 GLU A C 1
ATOM 1342 O O . GLU A 1 154 ? -5.908 -14.013 -11.977 1.00 96.81 154 GLU A O 1
ATOM 1347 N N . GLU A 1 155 ? -5.235 -13.950 -9.848 1.00 94.94 155 GLU A N 1
ATOM 1348 C CA . GLU A 1 155 ? -6.577 -13.737 -9.291 1.00 94.94 155 GLU A CA 1
ATOM 1349 C C . GLU A 1 155 ? -7.175 -12.409 -9.766 1.00 94.94 155 GLU A C 1
ATOM 1351 O O . GLU A 1 155 ? -8.326 -12.383 -10.206 1.00 94.94 155 GLU A O 1
ATOM 1356 N N . ARG A 1 156 ? -6.381 -11.334 -9.756 1.00 94.81 156 ARG A N 1
ATOM 1357 C CA . ARG A 1 156 ? -6.809 -10.005 -10.196 1.00 94.81 156 ARG A CA 1
ATOM 1358 C C . ARG A 1 156 ? -7.139 -9.950 -11.687 1.00 94.81 156 ARG A C 1
ATOM 1360 O O . ARG A 1 156 ? -8.115 -9.302 -12.058 1.00 94.81 156 ARG A O 1
ATOM 1367 N N . TYR A 1 157 ? -6.377 -10.634 -12.540 1.00 95.44 157 TYR A N 1
ATOM 1368 C CA . TYR A 1 157 ? -6.706 -10.729 -13.967 1.00 95.44 157 TYR A CA 1
ATOM 1369 C C . TYR A 1 157 ? -8.018 -11.477 -14.204 1.00 95.44 157 TYR A C 1
ATOM 1371 O O . TYR A 1 157 ? -8.891 -10.951 -14.889 1.00 95.44 157 TYR A O 1
ATOM 1379 N N . ARG A 1 158 ? -8.211 -12.631 -13.554 1.00 95.56 158 ARG A N 1
ATOM 1380 C CA . ARG A 1 158 ? -9.469 -13.393 -13.648 1.00 95.56 158 ARG A CA 1
ATOM 1381 C C . ARG A 1 158 ? -10.673 -12.607 -13.133 1.00 95.56 158 ARG A C 1
ATOM 1383 O O . ARG A 1 158 ? -11.777 -12.756 -13.644 1.00 95.56 158 ARG A O 1
ATOM 1390 N N . GLU A 1 159 ? -10.484 -11.791 -12.098 1.00 92.12 159 GLU A N 1
ATOM 1391 C CA . GLU A 1 159 ? -11.530 -10.895 -11.605 1.00 92.12 159 GLU A CA 1
ATOM 1392 C C . GLU A 1 159 ? -11.906 -9.840 -12.654 1.00 92.12 159 GLU A C 1
ATOM 1394 O O . GLU A 1 159 ? -13.095 -9.640 -12.892 1.00 92.12 159 GLU A O 1
ATOM 1399 N N . LYS A 1 160 ? -10.919 -9.199 -13.297 1.00 90.69 160 LYS A N 1
ATOM 1400 C CA . LYS A 1 160 ? -11.165 -8.210 -14.360 1.00 90.69 160 LYS A CA 1
ATOM 1401 C C . LYS A 1 160 ? -11.900 -8.831 -15.548 1.00 90.69 160 LYS A C 1
ATOM 1403 O O . LYS A 1 160 ? -12.912 -8.282 -15.957 1.00 90.69 160 LYS A O 1
ATOM 1408 N N . GLU A 1 161 ? -11.469 -10.006 -16.006 1.00 92.25 161 GLU A N 1
ATOM 1409 C CA . GLU A 1 161 ? -12.134 -10.742 -17.093 1.00 92.25 161 GLU A CA 1
ATOM 1410 C C . GLU A 1 161 ? -13.609 -11.026 -16.777 1.00 92.25 161 GLU A C 1
ATOM 1412 O O . GLU A 1 161 ? -14.482 -10.725 -17.583 1.00 92.25 161 GLU A O 1
ATOM 1417 N N . ARG A 1 162 ? -13.915 -11.516 -15.568 1.00 89.88 162 ARG A N 1
ATOM 1418 C CA . ARG A 1 162 ? -15.307 -11.759 -15.146 1.00 89.88 162 ARG A CA 1
ATOM 1419 C C . ARG A 1 162 ? -16.139 -10.483 -15.079 1.00 89.88 162 ARG A C 1
ATOM 1421 O O . ARG A 1 162 ? -17.327 -10.513 -15.379 1.00 89.88 162 ARG A O 1
ATOM 1428 N N . ILE A 1 163 ? -15.549 -9.377 -14.622 1.00 87.31 163 ILE A N 1
ATOM 1429 C CA . ILE A 1 163 ? -16.240 -8.084 -14.595 1.00 87.31 163 ILE A CA 1
ATOM 1430 C C . ILE A 1 163 ? -16.533 -7.632 -16.027 1.00 87.31 163 ILE A C 1
ATOM 1432 O O . ILE A 1 163 ? -17.652 -7.208 -16.293 1.00 87.31 163 ILE A O 1
ATOM 1436 N N . ASP A 1 164 ? -15.577 -7.768 -16.943 1.00 84.25 164 ASP A N 1
ATOM 1437 C CA . ASP A 1 164 ? -15.755 -7.403 -18.349 1.00 84.25 164 ASP A CA 1
ATOM 1438 C C . ASP A 1 164 ? -16.834 -8.263 -19.031 1.00 84.25 164 ASP A C 1
ATOM 1440 O O . ASP A 1 164 ? -17.676 -7.721 -19.746 1.00 84.25 164 ASP A O 1
ATOM 1444 N N . GLU A 1 165 ? -16.880 -9.571 -18.755 1.00 87.44 165 GLU A N 1
ATOM 1445 C CA . GLU A 1 165 ? -17.954 -10.474 -19.203 1.00 87.44 165 GLU A CA 1
ATOM 1446 C C . GLU A 1 165 ? -19.328 -10.027 -18.682 1.00 87.44 165 GLU A C 1
ATOM 1448 O O . GLU A 1 165 ? -20.260 -9.845 -19.463 1.00 87.44 165 GLU A O 1
ATOM 1453 N N . LEU A 1 166 ? -19.445 -9.756 -17.376 1.00 85.75 166 LEU A N 1
ATOM 1454 C CA . LEU A 1 166 ? -20.691 -9.269 -16.772 1.00 85.75 166 LEU A CA 1
ATOM 1455 C C . LEU A 1 166 ? -21.125 -7.920 -17.349 1.00 85.75 166 LEU A C 1
ATOM 1457 O O . LEU A 1 166 ? -22.316 -7.678 -17.532 1.00 85.75 166 LEU A O 1
ATOM 1461 N N . LEU A 1 167 ? -20.175 -7.022 -17.619 1.00 81.44 167 LEU A N 1
ATOM 1462 C CA . LEU A 1 167 ? -20.466 -5.748 -18.263 1.00 81.44 167 LEU A CA 1
ATOM 1463 C C . LEU A 1 167 ? -21.013 -5.983 -19.669 1.00 81.44 167 LEU A C 1
ATOM 1465 O O . LEU A 1 167 ? -22.044 -5.405 -19.999 1.00 81.44 167 LEU A O 1
ATOM 1469 N N . MET A 1 168 ? -20.375 -6.840 -20.468 1.00 81.56 168 MET A N 1
ATOM 1470 C CA . MET A 1 168 ? -20.850 -7.191 -21.809 1.00 81.56 168 MET A CA 1
ATOM 1471 C C . MET A 1 168 ? -22.265 -7.784 -21.786 1.00 81.56 168 MET A C 1
ATOM 1473 O O . MET A 1 168 ? -23.091 -7.366 -22.593 1.00 81.56 168 MET A O 1
ATOM 1477 N N . ASP A 1 169 ? -22.571 -8.666 -20.832 1.00 78.38 169 ASP A N 1
ATOM 1478 C CA . ASP A 1 169 ? -23.911 -9.249 -20.659 1.00 78.38 169 ASP A CA 1
ATOM 1479 C C . ASP A 1 169 ? -24.968 -8.205 -20.258 1.00 78.38 169 ASP A C 1
ATOM 1481 O O . ASP A 1 169 ? -26.128 -8.290 -20.659 1.00 78.38 169 ASP A O 1
ATOM 1485 N N . LEU A 1 170 ? -24.579 -7.192 -19.475 1.00 74.38 170 LEU A N 1
ATOM 1486 C CA . LEU A 1 170 ? -25.447 -6.062 -19.126 1.00 74.38 170 LEU A CA 1
ATOM 1487 C C . LEU A 1 170 ? -25.628 -5.076 -20.293 1.00 74.38 170 LEU A C 1
ATOM 1489 O O . LEU A 1 170 ? -26.616 -4.339 -20.328 1.00 74.38 170 LEU A O 1
ATOM 1493 N N . TYR A 1 171 ? -24.700 -5.052 -21.251 1.00 67.56 171 TYR A N 1
ATOM 1494 C CA . TYR A 1 171 ? -24.762 -4.232 -22.460 1.00 67.56 171 TYR A CA 1
ATOM 1495 C C . TYR A 1 171 ? -25.567 -4.933 -23.578 1.00 67.56 171 TYR A C 1
ATOM 1497 O O . TYR A 1 171 ? -25.052 -5.186 -24.664 1.00 67.56 171 TYR A O 1
ATOM 1505 N N . ASP A 1 172 ? -26.874 -5.147 -23.380 1.00 56.53 172 ASP A N 1
ATOM 1506 C CA . ASP A 1 172 ? -27.797 -5.701 -24.400 1.00 56.53 172 ASP A CA 1
ATOM 1507 C C . ASP A 1 172 ? -28.211 -4.667 -25.485 1.00 56.53 172 ASP A C 1
ATOM 1509 O O . ASP A 1 172 ? -29.365 -4.536 -25.896 1.00 56.53 172 ASP A O 1
ATOM 1513 N N . GLY A 1 173 ? -27.266 -3.828 -25.927 1.00 54.97 173 GLY A N 1
ATOM 1514 C CA . GLY A 1 173 ? -27.447 -2.892 -27.047 1.00 54.97 173 GLY A CA 1
ATOM 1515 C C . GLY A 1 173 ? -28.459 -1.749 -26.845 1.00 54.97 173 GLY A C 1
ATOM 1516 O O . GLY A 1 173 ? -28.618 -0.921 -27.747 1.00 54.97 173 GLY A O 1
ATOM 1517 N N . LYS A 1 174 ? -29.126 -1.642 -25.690 1.00 52.25 174 LYS A N 1
ATOM 1518 C CA . LYS A 1 174 ? -30.055 -0.552 -25.362 1.00 52.25 174 LYS A CA 1
ATOM 1519 C C . LYS A 1 174 ? -29.751 0.011 -23.978 1.00 52.25 174 LYS A C 1
ATOM 1521 O O . LYS A 1 174 ? -29.804 -0.693 -22.986 1.00 52.25 174 LYS A O 1
ATOM 1526 N N . GLU A 1 175 ? -29.468 1.309 -23.972 1.00 53.75 175 GLU A N 1
ATOM 1527 C CA . GLU A 1 175 ? -29.086 2.140 -22.826 1.00 53.75 175 GLU A CA 1
ATOM 1528 C C . GLU A 1 175 ? -27.684 1.876 -22.260 1.00 53.75 175 GLU A C 1
ATOM 1530 O O . GLU A 1 175 ? -27.404 0.908 -21.563 1.00 53.75 175 GLU A O 1
ATOM 1535 N N . ARG A 1 176 ? -26.786 2.841 -22.507 1.00 47.81 176 ARG A N 1
ATOM 1536 C CA . ARG A 1 176 ? -25.560 3.003 -21.725 1.00 47.81 176 ARG A CA 1
ATOM 1537 C C . ARG A 1 176 ? -25.953 3.306 -20.281 1.00 47.81 176 ARG A C 1
ATOM 1539 O O . ARG A 1 176 ? -26.110 4.474 -19.918 1.00 47.81 176 ARG A O 1
ATOM 1546 N N . ILE A 1 177 ? -26.068 2.280 -19.444 1.00 53.62 177 ILE A N 1
ATOM 1547 C CA . ILE A 1 177 ? -25.943 2.481 -18.005 1.00 53.62 177 ILE A CA 1
ATOM 1548 C C . ILE A 1 177 ? -24.536 3.036 -17.808 1.00 53.62 177 ILE A C 1
ATOM 1550 O O . ILE A 1 177 ? -23.538 2.419 -18.166 1.00 53.62 177 ILE A O 1
ATOM 1554 N N . ASN A 1 178 ? -24.459 4.269 -17.323 1.00 52.28 178 ASN A N 1
ATOM 1555 C CA . ASN A 1 178 ? -23.206 4.970 -17.105 1.00 52.28 178 ASN A CA 1
ATOM 1556 C C . ASN A 1 178 ? -22.535 4.371 -15.855 1.00 52.28 178 ASN A C 1
ATOM 1558 O O . ASN A 1 178 ? -22.566 4.957 -14.777 1.00 52.28 178 ASN A O 1
ATOM 1562 N N . ILE A 1 179 ? -22.010 3.149 -15.975 1.00 52.91 179 ILE A N 1
ATOM 1563 C CA . ILE A 1 179 ? -21.376 2.403 -14.879 1.00 52.91 179 ILE A CA 1
ATOM 1564 C C . ILE A 1 179 ? -20.114 3.142 -14.407 1.00 52.91 179 ILE A C 1
ATOM 1566 O O . ILE A 1 179 ? -19.842 3.194 -13.206 1.00 52.91 179 ILE A O 1
ATOM 1570 N N . GLU A 1 180 ? -19.436 3.859 -15.311 1.00 45.44 180 GLU A N 1
ATOM 1571 C CA . GLU A 1 180 ? -18.351 4.786 -14.966 1.00 45.44 180 GLU A CA 1
ATOM 1572 C C . GLU A 1 180 ? -18.799 5.886 -13.997 1.00 45.44 180 GLU A C 1
ATOM 1574 O O . GLU A 1 180 ? -18.026 6.279 -13.124 1.00 45.44 180 GLU A O 1
ATOM 1579 N N . ARG A 1 181 ? -20.055 6.355 -14.070 1.00 42.72 181 ARG A N 1
ATOM 1580 C CA . ARG A 1 181 ? -20.580 7.298 -13.074 1.00 42.72 181 ARG A CA 1
ATOM 1581 C C . ARG A 1 181 ? -20.731 6.658 -11.699 1.00 42.72 181 ARG A C 1
ATOM 1583 O O . ARG A 1 181 ? -20.454 7.355 -10.738 1.00 42.72 181 ARG A O 1
ATOM 1590 N N . ASN A 1 182 ? -21.084 5.382 -11.557 1.00 43.72 182 ASN A N 1
ATOM 1591 C CA . ASN A 1 182 ? -21.167 4.767 -10.223 1.00 43.72 182 ASN A CA 1
ATOM 1592 C C . ASN A 1 182 ? -19.785 4.546 -9.585 1.00 43.72 182 ASN A C 1
ATOM 1594 O O . ASN A 1 182 ? -19.642 4.741 -8.378 1.00 43.72 182 ASN A O 1
ATOM 1598 N N . TYR A 1 183 ? -18.755 4.254 -10.386 1.00 45.06 183 TYR A N 1
ATOM 1599 C CA . TYR A 1 183 ? -17.373 4.203 -9.896 1.00 45.06 183 TYR A CA 1
ATOM 1600 C C . TYR A 1 183 ? -16.783 5.603 -9.623 1.00 45.06 183 TYR A C 1
ATOM 1602 O O . TYR A 1 183 ? -16.088 5.784 -8.625 1.00 45.06 183 TYR A O 1
ATOM 1610 N N . MET A 1 184 ? -17.109 6.627 -10.429 1.00 41.19 184 MET A N 1
ATOM 1611 C CA . MET A 1 184 ? -16.632 8.008 -10.216 1.00 41.19 184 MET A CA 1
ATOM 1612 C C . MET A 1 184 ? -17.416 8.813 -9.167 1.00 41.19 184 MET A C 1
ATOM 1614 O O . MET A 1 184 ? -16.842 9.704 -8.542 1.00 41.19 184 MET A O 1
ATOM 1618 N N . TYR A 1 185 ? -18.711 8.559 -8.944 1.00 34.31 185 TYR A N 1
ATOM 1619 C CA . TYR A 1 185 ? -19.500 9.361 -7.993 1.00 34.31 185 TYR A CA 1
ATOM 1620 C C . TYR A 1 185 ? -19.082 9.129 -6.538 1.00 34.31 185 TYR A C 1
ATOM 1622 O O . TYR A 1 185 ? -19.208 10.045 -5.728 1.00 34.31 185 TYR A O 1
ATOM 1630 N N . ARG A 1 186 ? -18.509 7.965 -6.204 1.00 40.59 186 ARG A N 1
ATOM 1631 C CA . ARG A 1 186 ? -17.940 7.728 -4.867 1.00 40.59 186 ARG A CA 1
ATOM 1632 C C . ARG A 1 186 ? -16.544 8.333 -4.681 1.00 40.59 186 ARG A C 1
ATOM 1634 O O . ARG A 1 186 ? -16.173 8.612 -3.549 1.00 40.59 186 ARG A O 1
ATOM 1641 N N . SER A 1 187 ? -15.805 8.627 -5.758 1.00 36.97 187 SER A N 1
ATOM 1642 C CA . SER A 1 187 ? -14.496 9.299 -5.671 1.00 36.97 187 SER A CA 1
ATOM 1643 C C . SER A 1 187 ? -14.592 10.829 -5.573 1.00 36.97 187 SER A C 1
ATOM 1645 O O . SER A 1 187 ? -13.589 11.481 -5.305 1.00 36.97 187 SER A O 1
ATOM 1647 N N . LYS A 1 188 ? -15.773 11.415 -5.824 1.00 30.48 188 LYS A N 1
ATOM 1648 C CA . LYS A 1 188 ? -16.030 12.869 -5.759 1.00 30.48 188 LYS A CA 1
ATOM 1649 C C . LYS A 1 188 ? -16.795 13.313 -4.506 1.00 30.48 188 LYS A C 1
ATOM 1651 O O . LYS A 1 188 ? -17.186 14.472 -4.419 1.00 30.48 188 LYS A O 1
ATOM 1656 N N . LEU A 1 189 ? -17.016 12.402 -3.558 1.00 34.81 189 LEU A N 1
ATOM 1657 C CA . LEU A 1 189 ? -17.580 12.699 -2.234 1.00 34.81 189 LEU A CA 1
ATOM 1658 C C . LEU A 1 189 ? -16.500 12.767 -1.131 1.00 34.81 189 LEU A C 1
ATOM 1660 O O . LEU A 1 189 ? -16.831 12.668 0.048 1.00 34.81 189 LEU A O 1
ATOM 1664 N N . GLN A 1 190 ? -15.229 12.950 -1.510 1.00 35.50 190 GLN A N 1
ATOM 1665 C CA . GLN A 1 190 ? -14.136 13.338 -0.609 1.00 35.50 190 GLN A CA 1
ATOM 1666 C C . GLN A 1 190 ? -13.750 14.798 -0.833 1.00 35.50 190 GLN A C 1
ATOM 1668 O O . GLN A 1 190 ? -13.654 15.197 -2.016 1.00 35.50 190 GLN A O 1
#

Foldseek 3Di:
DVLVVCVPPPFPLSNLLVVLLVLLVVVLVVQDDDDPVSVVVNVVSLVVSVVRCVVVPLDDDVLVVLLSQLLVLLVVDPSSNSVLNNQSSVLSVVLSVLSNCLVDDPPDDPVVSVVSVVCNVVSNVVSSLSSLVSVVVSVVSVTDDDPVSVVVVVVSVVVVVVVVVVVVVVPPVPDDPVVVCVVVVVVVVD

pLDDT: mean 81.41, std 15.38, range [30.48, 97.06]

Secondary structure (DSSP, 8-state):
-HHHHHTT-S-HHHHHHHHHHHHHHHHHHH-S---HHHHHHHHHHHHHHHHHHHHHT----HHHHHHHHHHHHGGGSSS--HHHHHHHHHHHHHHHHHHHHHHS-TTS-HHHHHHHHHHHHHHHHHHHHHHHHHHHHHHHTT----HHHHHHHHHHHHHHHHHHHHHHHH--SS----HHHHHHHTTT--

Radius of gyration: 18.9 Å; chains: 1; bounding box: 53×37×49 Å